Protein AF-A0A7X8HG80-F1 (afdb_monomer_lite)

pLDDT: mean 79.01, std 17.08, range [25.47, 98.44]

Secondary structure (DSSP, 8-state):
----S-----SHHHHHHHHHHHH-S-HHHHHHHHHHHHHHHHH--SHHHHHHHHHHTT---SSHHHHHHHHHHHHHHHHHS--TTTTT--HHHHHHHHHHHTTS-----------PPPTTSBPTTSSSSBGGGTTHHHHS-TTSB--HHHHHHHHHHHHHHHHHHHHHH--SSSPPPS-SS-SS-HHHHHHHHHHHHH-TTHHHHHHHHS---HHHHHHHHHHHHH-EEEEEEEEEE-SS-EEEEEE-TTS-EEEEEEPBSSS-HHHHH--PSSEEEEEEEEEETTEEEE-S--EE------HHHHHHHHHHHHHHHTT-EE----

Radius of gyration: 23.25 Å; chains: 1; bounding box: 62×54×50 Å

Sequence (326 aa):
MYVSEYYIDNGHLNNVGRFMLETFDDHRNIRKCYVEVKDYILYGDGISELASILDRYNLIFSNENQFQQFMDLIMFAKNNTRIWENNGYTPSELHEILAKEDKKIIEFPTIERRKKIGRNDPCPCGSGKKYKKCCAKLDDTKSAQLSSEERILFFETWFGLMGFVNERIKVIKVKIKPEFPNTVSDTMILKVREVLWEEPELIDEYINTAQLTQEKIDILKLWRTNYKKGMFLILEYQAEYAVAIAPNDQGEDRLYGIKGISDSVATTLRQNLPTQIETVLLPFKGKIIYDSFIGTFPLSFGEGAKAAFREMYANAAKHGIITSLE

Foldseek 3Di:
DFDDPDDDPPCLLVVLLVLLVVQDPPPPLSVVLSVQLVVCLAPNDACVSNVVSCVVSVNDGPDPVSVVVSVVSSVVSSQQAFYVVLSRHRVVRSVVVVVVVVVDDDPDPDPPPPPPQDQQPQQLQPPRHRCVVPCVVLQVLPQLADDPVLLFLLQLLLQLLLQQLCVVVVQDPDGRHSGPPTPDDPVSSVSSVVVCVVPVCSLVVSLVPDDDDPLSSVQSVQQSPQKDWDKWWFADDDSNFTWTWDADPVGAIAIAGEGHSPGRPCVVPSHYPGWMWTFMWGFGPQFTYTSPDIHTDPHDDDPVVVVVVVVSCVVNCVVPYRGGRD

Structure (mmCIF, N/CA/C/O backbone):
data_AF-A0A7X8HG80-F1
#
_entry.id   AF-A0A7X8HG80-F1
#
loop_
_atom_site.group_PDB
_atom_site.id
_atom_site.type_symbol
_atom_site.label_atom_id
_atom_site.label_alt_id
_atom_site.label_comp_id
_atom_site.label_asym_id
_atom_site.label_entity_id
_atom_site.label_seq_id
_atom_site.pdbx_PDB_ins_code
_atom_site.Cartn_x
_atom_site.Cartn_y
_atom_site.Cartn_z
_atom_site.occupancy
_atom_site.B_iso_or_equiv
_atom_site.auth_seq_id
_atom_site.auth_comp_id
_atom_site.auth_asym_id
_atom_site.auth_atom_id
_atom_site.pdbx_PDB_model_num
ATOM 1 N N . MET A 1 1 ? 30.677 -2.647 21.486 1.00 42.75 1 MET A N 1
ATOM 2 C CA . MET A 1 1 ? 31.572 -3.793 21.750 1.00 42.75 1 MET A CA 1
ATOM 3 C C . MET A 1 1 ? 31.512 -4.641 20.492 1.00 42.75 1 MET A C 1
ATOM 5 O O . MET A 1 1 ? 30.425 -5.105 20.180 1.00 42.75 1 MET A O 1
ATOM 9 N N . TYR A 1 2 ? 32.585 -4.688 19.699 1.00 42.69 2 TYR A N 1
ATOM 10 C CA . TYR A 1 2 ? 32.603 -5.452 18.444 1.00 42.69 2 TYR A CA 1
ATOM 11 C C . TYR A 1 2 ? 32.506 -6.948 18.752 1.00 42.69 2 TYR A C 1
ATOM 13 O O . TYR A 1 2 ? 33.150 -7.426 19.690 1.00 42.69 2 TYR A O 1
ATOM 21 N N . VAL A 1 3 ? 31.701 -7.681 17.985 1.00 45.91 3 VAL A N 1
ATOM 22 C CA . VAL A 1 3 ? 31.654 -9.141 18.087 1.00 45.91 3 VAL A CA 1
ATOM 23 C C . VAL A 1 3 ? 32.863 -9.697 17.337 1.00 45.91 3 VAL A C 1
ATOM 25 O O . VAL A 1 3 ? 32.880 -9.658 16.117 1.00 45.91 3 VAL A O 1
ATOM 28 N N . SER A 1 4 ? 33.863 -10.155 18.101 1.00 49.66 4 SER A N 1
ATOM 29 C CA . SER A 1 4 ? 34.969 -11.068 17.746 1.00 49.66 4 SER A CA 1
ATOM 30 C C . SER A 1 4 ? 35.571 -10.967 16.331 1.00 49.66 4 SER A C 1
ATOM 32 O O . SER A 1 4 ? 34.947 -11.336 15.342 1.00 49.66 4 SER A O 1
ATOM 34 N N . GLU A 1 5 ? 36.866 -10.648 16.255 1.00 42.91 5 GLU A N 1
ATOM 35 C CA . GLU A 1 5 ? 37.695 -10.636 15.030 1.00 42.91 5 GLU A CA 1
ATOM 36 C C . GLU A 1 5 ? 37.863 -12.015 14.342 1.00 42.91 5 GLU A C 1
ATOM 38 O O . GLU A 1 5 ? 38.539 -12.124 13.322 1.00 42.91 5 GLU A O 1
ATOM 43 N N . TYR A 1 6 ? 37.236 -13.074 14.864 1.00 49.97 6 TYR A N 1
ATOM 44 C CA . TYR A 1 6 ? 37.334 -14.447 14.358 1.00 49.97 6 TYR A CA 1
ATOM 45 C C . TYR A 1 6 ? 35.981 -14.976 13.871 1.00 49.97 6 TYR A C 1
ATOM 47 O O . TYR A 1 6 ? 35.474 -15.980 14.377 1.00 49.97 6 TYR A O 1
ATOM 55 N N . TYR A 1 7 ? 35.365 -14.298 12.901 1.00 56.44 7 TYR A N 1
ATOM 56 C CA . TYR A 1 7 ? 34.171 -14.831 12.248 1.00 56.44 7 TYR A CA 1
ATOM 57 C C . TYR A 1 7 ? 34.531 -15.940 11.254 1.00 56.44 7 TYR A C 1
ATOM 59 O O . TYR A 1 7 ? 35.357 -15.757 10.359 1.00 56.44 7 TYR A O 1
ATOM 67 N N . ILE A 1 8 ? 33.860 -17.080 11.401 1.00 55.25 8 ILE A N 1
ATOM 68 C CA . ILE A 1 8 ? 33.841 -18.173 10.433 1.00 55.25 8 ILE A CA 1
ATOM 69 C C . ILE A 1 8 ? 32.482 -18.092 9.737 1.00 55.25 8 ILE A C 1
ATOM 71 O O . ILE A 1 8 ? 31.453 -18.196 10.401 1.00 55.25 8 ILE A O 1
ATOM 75 N N . ASP A 1 9 ? 32.472 -17.876 8.420 1.00 60.53 9 ASP A N 1
ATOM 76 C CA . ASP A 1 9 ? 31.238 -17.890 7.631 1.00 60.53 9 ASP A CA 1
ATOM 77 C C . ASP A 1 9 ? 30.511 -19.233 7.796 1.00 60.53 9 ASP A C 1
ATOM 79 O O . ASP A 1 9 ? 31.093 -20.289 7.540 1.00 60.53 9 ASP A O 1
ATOM 83 N N . ASN A 1 10 ? 29.230 -19.198 8.182 1.00 65.25 10 ASN A N 1
ATOM 84 C CA . ASN A 1 10 ? 28.372 -20.375 8.399 1.00 65.25 10 ASN A CA 1
ATOM 85 C C . ASN A 1 10 ? 27.985 -21.101 7.088 1.00 65.25 10 ASN A C 1
ATOM 87 O O . ASN A 1 10 ? 26.985 -21.814 7.016 1.00 65.25 10 ASN A O 1
ATOM 91 N N . GLY A 1 11 ? 28.776 -20.927 6.028 1.00 76.56 11 GLY A N 1
ATOM 92 C CA . GLY A 1 11 ? 28.623 -21.606 4.747 1.00 76.56 11 GLY A CA 1
ATOM 93 C C . GLY A 1 11 ? 27.530 -21.039 3.842 1.00 76.56 11 GLY A C 1
ATOM 94 O O . GLY A 1 11 ? 27.250 -21.647 2.812 1.00 76.56 11 GLY A O 1
ATOM 95 N N . HIS A 1 12 ? 26.929 -19.892 4.168 1.00 86.19 12 HIS A N 1
ATOM 96 C CA . HIS A 1 12 ? 25.867 -19.292 3.350 1.00 86.19 12 HIS A CA 1
ATOM 97 C C . HIS A 1 12 ? 26.392 -18.821 1.994 1.00 86.19 12 HIS A C 1
ATOM 99 O O . HIS A 1 12 ? 25.796 -19.137 0.964 1.00 86.19 12 HIS A O 1
ATOM 105 N N . LEU A 1 13 ? 27.562 -18.176 1.975 1.00 85.50 13 LEU A N 1
ATOM 106 C CA . LEU A 1 13 ? 28.230 -17.812 0.726 1.00 85.50 13 LEU A CA 1
ATOM 107 C C . LEU A 1 13 ? 28.614 -19.079 -0.055 1.00 85.50 13 LEU A C 1
ATOM 109 O O . LEU A 1 13 ? 28.366 -19.181 -1.256 1.00 85.50 13 LEU A O 1
ATOM 113 N N . ASN A 1 14 ? 29.110 -20.108 0.641 1.00 87.19 14 ASN A N 1
ATOM 114 C CA . ASN A 1 14 ? 29.455 -21.389 0.018 1.00 87.19 14 ASN A CA 1
ATOM 115 C C . ASN A 1 14 ? 28.252 -22.088 -0.635 1.00 87.19 14 ASN A C 1
ATOM 117 O O . ASN A 1 14 ? 28.434 -22.765 -1.644 1.00 87.19 14 ASN A O 1
ATOM 121 N N . ASN A 1 15 ? 27.038 -21.930 -0.099 1.00 92.12 15 ASN A N 1
ATOM 122 C CA . ASN A 1 15 ? 25.829 -22.486 -0.709 1.00 92.12 15 ASN A CA 1
ATOM 123 C C . ASN A 1 15 ? 25.495 -21.796 -2.036 1.00 92.12 15 ASN A C 1
ATOM 125 O O . ASN A 1 15 ? 25.178 -22.488 -3.001 1.00 92.12 15 ASN A O 1
ATOM 129 N N . VAL A 1 16 ? 25.653 -20.469 -2.116 1.00 92.44 16 VAL A N 1
ATOM 130 C CA . VAL A 1 16 ? 25.531 -19.720 -3.379 1.00 92.44 16 VAL A CA 1
ATOM 131 C C . VAL A 1 16 ? 26.568 -20.224 -4.385 1.00 92.44 16 VAL A C 1
ATOM 133 O O . VAL A 1 16 ? 26.226 -20.568 -5.514 1.00 92.44 16 VAL A O 1
ATOM 136 N N . GLY A 1 17 ? 27.830 -20.344 -3.964 1.00 91.50 17 GLY A N 1
ATOM 137 C CA . GLY A 1 17 ? 28.905 -20.840 -4.826 1.00 91.50 17 GLY A CA 1
ATOM 138 C C . GLY A 1 17 ? 28.674 -22.272 -5.317 1.00 91.50 17 GLY A C 1
ATOM 139 O O . GLY A 1 17 ? 28.906 -22.561 -6.490 1.00 91.50 17 GLY A O 1
ATOM 140 N N . ARG A 1 18 ? 28.174 -23.164 -4.450 1.00 92.88 18 ARG A N 1
ATOM 141 C CA . ARG A 1 18 ? 27.817 -24.543 -4.814 1.00 92.88 18 ARG A CA 1
ATOM 142 C C . ARG A 1 18 ? 26.688 -24.565 -5.840 1.00 92.88 18 ARG A C 1
ATOM 144 O O . ARG A 1 18 ? 26.840 -25.212 -6.868 1.00 92.88 18 ARG A O 1
ATOM 151 N N . PHE A 1 19 ? 25.619 -23.808 -5.600 1.00 93.69 19 PHE A N 1
ATOM 152 C CA . PHE A 1 19 ? 24.506 -23.706 -6.539 1.00 93.69 19 PHE A CA 1
ATOM 153 C C . PHE A 1 19 ? 24.972 -23.210 -7.913 1.00 93.69 19 PHE A C 1
ATOM 155 O O . PHE A 1 19 ? 24.610 -23.791 -8.932 1.00 93.69 19 PHE A O 1
ATOM 162 N N . MET A 1 20 ? 25.830 -22.184 -7.959 1.00 92.38 20 MET A N 1
ATOM 163 C CA . MET A 1 20 ? 26.391 -21.692 -9.221 1.00 92.38 20 MET A CA 1
ATOM 164 C C . MET A 1 20 ? 27.224 -22.761 -9.945 1.00 92.38 20 MET A C 1
ATOM 166 O O . MET A 1 20 ? 27.132 -22.870 -11.162 1.00 92.38 20 MET A O 1
ATOM 170 N N . LEU A 1 21 ? 28.014 -23.561 -9.221 1.00 91.38 21 LEU A N 1
ATOM 171 C CA . LEU A 1 21 ? 28.804 -24.656 -9.803 1.00 91.38 21 LEU A CA 1
ATOM 172 C C . LEU A 1 21 ? 27.949 -25.819 -10.321 1.00 91.38 21 LEU A C 1
ATOM 174 O O . LEU A 1 21 ? 28.356 -26.474 -11.273 1.00 91.38 21 LEU A O 1
ATOM 178 N N . GLU A 1 22 ? 26.811 -26.090 -9.683 1.00 91.06 22 GLU A N 1
ATOM 179 C CA . GLU A 1 22 ? 25.864 -27.138 -10.090 1.00 91.06 22 GLU A CA 1
ATOM 180 C C . GLU A 1 22 ? 24.953 -26.686 -11.240 1.00 91.06 22 GLU A C 1
ATOM 182 O O . GLU A 1 22 ? 24.481 -27.513 -12.016 1.00 91.06 22 GLU A O 1
ATOM 187 N N . THR A 1 23 ? 24.701 -25.379 -11.350 1.00 87.94 23 THR A N 1
ATOM 188 C CA . THR A 1 23 ? 23.766 -24.803 -12.328 1.00 87.94 23 THR A CA 1
ATOM 189 C C . THR A 1 23 ? 24.432 -24.457 -13.656 1.00 87.94 23 THR A C 1
ATOM 191 O O . THR A 1 23 ? 23.782 -24.530 -14.697 1.00 87.94 23 THR A O 1
ATOM 194 N N . PHE A 1 24 ? 25.705 -24.056 -13.637 1.00 86.06 24 PHE A N 1
ATOM 195 C CA . PHE A 1 24 ? 26.412 -23.573 -14.820 1.00 86.06 24 PHE A CA 1
ATOM 196 C C . PHE A 1 24 ? 27.613 -24.468 -15.160 1.00 86.06 24 PHE A C 1
ATOM 198 O O . PHE A 1 24 ? 28.402 -24.824 -14.288 1.00 86.06 24 PHE A O 1
ATOM 205 N N . ASP A 1 25 ? 27.805 -24.757 -16.448 1.00 81.38 25 ASP A N 1
ATOM 206 C CA . ASP A 1 25 ? 28.892 -25.630 -16.922 1.00 81.38 25 ASP A CA 1
ATOM 207 C C . ASP A 1 25 ? 30.251 -24.902 -17.064 1.00 81.38 25 ASP A C 1
ATOM 209 O O . ASP A 1 25 ? 31.313 -25.527 -17.154 1.00 81.38 25 ASP A O 1
ATOM 213 N N . ASP A 1 26 ? 30.265 -23.562 -17.080 1.00 76.88 26 ASP A N 1
ATOM 214 C CA . ASP A 1 26 ? 31.486 -22.766 -17.277 1.00 76.88 26 ASP A CA 1
ATOM 215 C C . ASP A 1 26 ? 32.263 -22.524 -15.971 1.00 76.88 26 ASP A C 1
ATOM 217 O O . ASP A 1 26 ? 32.320 -21.423 -15.414 1.00 76.88 26 ASP A O 1
ATOM 221 N N . HIS A 1 27 ? 32.939 -23.569 -15.495 1.00 73.06 27 HIS A N 1
ATOM 222 C CA . HIS A 1 27 ? 33.715 -23.537 -14.251 1.00 73.06 27 HIS A CA 1
ATOM 223 C C . HIS A 1 27 ? 34.795 -22.440 -14.177 1.00 73.06 27 HIS A C 1
ATOM 225 O O . HIS A 1 27 ? 35.177 -22.032 -13.075 1.00 73.06 27 HIS A O 1
ATOM 231 N N . ARG A 1 28 ? 35.298 -21.928 -15.314 1.00 74.00 28 ARG A N 1
ATOM 232 C CA . ARG A 1 28 ? 36.310 -20.854 -15.319 1.00 74.00 28 ARG A CA 1
ATOM 233 C C . ARG A 1 28 ? 35.692 -19.488 -15.039 1.00 74.00 28 ARG A C 1
ATOM 235 O O . ARG A 1 28 ? 36.293 -18.706 -14.296 1.00 74.00 28 ARG A O 1
ATOM 242 N N . ASN A 1 29 ? 34.519 -19.212 -15.598 1.00 80.62 29 ASN A N 1
ATOM 243 C CA . ASN A 1 29 ? 33.819 -17.948 -15.383 1.00 80.62 29 ASN A CA 1
ATOM 244 C C . ASN A 1 29 ? 33.028 -17.935 -14.070 1.00 80.62 29 ASN A C 1
ATOM 246 O O . ASN A 1 29 ? 33.008 -16.903 -13.401 1.00 80.62 29 ASN A O 1
ATOM 250 N N . ILE A 1 30 ? 32.514 -19.083 -13.613 1.00 87.44 30 ILE A N 1
ATOM 251 C CA . ILE A 1 30 ? 31.782 -19.196 -12.339 1.00 87.44 30 ILE A CA 1
ATOM 252 C C . ILE A 1 30 ? 32.616 -18.714 -11.157 1.00 87.44 30 ILE A C 1
ATOM 254 O O . ILE A 1 30 ? 32.123 -17.950 -10.336 1.00 87.44 30 ILE A O 1
ATOM 258 N N . ARG A 1 31 ? 33.895 -19.104 -11.065 1.00 86.00 31 ARG A N 1
ATOM 259 C CA . ARG A 1 31 ? 34.731 -18.706 -9.921 1.00 86.00 31 ARG A CA 1
ATOM 260 C C . ARG A 1 31 ? 34.946 -17.193 -9.856 1.00 86.00 31 ARG A C 1
ATOM 262 O O . ARG A 1 31 ? 34.996 -16.646 -8.761 1.00 86.00 31 ARG A O 1
ATOM 269 N N . LYS A 1 32 ? 35.085 -16.527 -11.006 1.00 88.94 32 LYS A N 1
ATOM 270 C CA . LYS A 1 32 ? 35.246 -15.066 -11.082 1.00 88.94 32 LYS A CA 1
ATOM 271 C C . LYS A 1 32 ? 33.927 -14.356 -10.798 1.00 88.94 32 LYS A C 1
ATOM 273 O O . LYS A 1 32 ? 33.896 -13.458 -9.965 1.00 88.94 32 LYS A O 1
ATOM 278 N N . CYS A 1 33 ? 32.844 -14.837 -11.405 1.00 91.00 33 CYS A N 1
ATOM 279 C CA . CYS A 1 33 ? 31.499 -14.343 -11.148 1.00 91.00 33 CYS A CA 1
ATOM 280 C C . CYS A 1 33 ? 31.131 -14.458 -9.669 1.00 91.00 33 CYS A C 1
ATOM 282 O O . CYS A 1 33 ? 30.619 -13.511 -9.091 1.00 91.00 33 CYS A O 1
ATOM 284 N N . TYR A 1 34 ? 31.436 -15.588 -9.034 1.00 93.50 34 TYR A N 1
ATOM 285 C CA . TYR A 1 34 ? 31.137 -15.817 -7.626 1.00 93.50 34 TYR A CA 1
ATOM 286 C C . TYR A 1 34 ? 31.864 -14.834 -6.698 1.00 93.50 34 TYR A C 1
ATOM 288 O O . TYR A 1 34 ? 31.301 -14.441 -5.683 1.00 93.50 34 TYR A O 1
ATOM 296 N N . VAL A 1 35 ? 33.084 -14.396 -7.036 1.00 90.75 35 VAL A N 1
ATOM 297 C CA . VAL A 1 35 ? 33.777 -13.354 -6.254 1.00 90.75 35 VAL A CA 1
ATOM 298 C C . VAL A 1 35 ? 32.983 -12.050 -6.283 1.00 90.75 35 VAL A C 1
ATOM 300 O O . VAL A 1 35 ? 32.741 -11.479 -5.226 1.00 90.75 35 VAL A O 1
ATOM 303 N N . GLU A 1 36 ? 32.510 -11.631 -7.455 1.00 93.06 36 GLU A N 1
ATOM 304 C CA . GLU A 1 36 ? 31.697 -10.416 -7.579 1.00 93.06 36 GLU A CA 1
ATOM 305 C C . GLU A 1 36 ? 30.309 -10.569 -6.950 1.00 93.06 36 GLU A C 1
ATOM 307 O O . GLU A 1 36 ? 29.827 -9.656 -6.292 1.00 93.06 36 GLU A O 1
ATOM 312 N N . VAL A 1 37 ? 29.680 -11.739 -7.083 1.00 91.62 37 VAL A N 1
ATOM 313 C CA . VAL A 1 37 ? 28.412 -12.053 -6.407 1.00 91.62 37 VAL A CA 1
ATOM 314 C C . VAL A 1 37 ? 28.583 -12.004 -4.889 1.00 91.62 37 VAL A C 1
ATOM 316 O O . VAL A 1 37 ? 27.713 -11.500 -4.189 1.00 91.62 37 VAL A O 1
ATOM 319 N N . LYS A 1 38 ? 29.708 -12.490 -4.360 1.00 90.88 38 LYS A N 1
ATOM 320 C CA . LYS A 1 38 ? 30.023 -12.411 -2.932 1.00 90.88 38 LYS A CA 1
ATOM 321 C C . LYS A 1 38 ? 30.175 -10.960 -2.478 1.00 90.88 38 LYS A C 1
ATOM 323 O O . LYS A 1 38 ? 29.638 -10.603 -1.435 1.00 90.88 38 LYS A O 1
ATOM 328 N N . ASP A 1 39 ? 30.866 -10.132 -3.254 1.00 85.50 39 ASP A N 1
ATOM 329 C CA . ASP A 1 39 ? 31.005 -8.708 -2.945 1.00 85.50 39 ASP A CA 1
ATOM 330 C C . ASP A 1 39 ? 29.641 -7.998 -3.008 1.00 85.50 39 ASP A C 1
ATOM 332 O O . ASP A 1 39 ? 29.314 -7.219 -2.114 1.00 85.50 39 ASP A O 1
ATOM 336 N N . TYR A 1 40 ? 28.790 -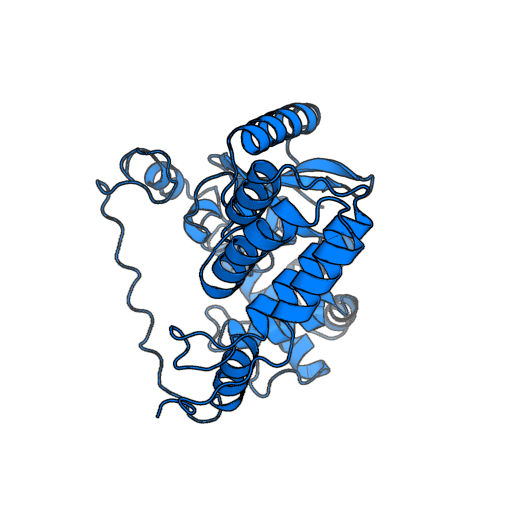8.359 -3.974 1.00 88.00 40 TYR A N 1
ATOM 337 C CA . TYR A 1 40 ? 27.399 -7.907 -4.045 1.00 88.00 40 TYR A CA 1
ATOM 338 C C . TYR A 1 40 ? 26.574 -8.331 -2.816 1.00 88.00 40 TYR A C 1
ATOM 340 O O . TYR A 1 40 ? 25.818 -7.532 -2.275 1.00 88.00 40 TYR A O 1
ATOM 348 N N . ILE A 1 41 ? 26.724 -9.564 -2.325 1.00 84.31 41 ILE A N 1
ATOM 349 C CA . ILE A 1 41 ? 26.017 -10.023 -1.117 1.00 84.31 41 ILE A CA 1
ATOM 350 C C . ILE A 1 41 ? 26.422 -9.189 0.105 1.00 84.31 41 ILE A C 1
ATOM 352 O O . ILE A 1 41 ? 25.575 -8.876 0.940 1.00 84.31 41 ILE A O 1
ATOM 356 N N . LEU A 1 42 ? 27.705 -8.840 0.216 1.00 79.44 42 LEU A N 1
ATOM 357 C CA . LEU A 1 42 ? 28.238 -8.111 1.365 1.00 79.44 42 LEU A CA 1
ATOM 358 C C . LEU A 1 42 ? 27.926 -6.611 1.314 1.00 79.44 42 LEU A C 1
ATOM 360 O O . LEU A 1 42 ? 27.616 -6.025 2.348 1.00 79.44 42 LEU A O 1
ATOM 364 N N . TYR A 1 43 ? 28.007 -6.003 0.130 1.00 75.88 43 TYR A N 1
ATOM 365 C CA . TYR A 1 43 ? 28.042 -4.543 -0.020 1.00 75.88 43 TYR A CA 1
ATOM 366 C C . TYR A 1 43 ? 27.145 -4.001 -1.134 1.00 75.88 43 TYR A C 1
ATOM 368 O O . TYR A 1 43 ? 26.920 -2.795 -1.195 1.00 75.88 43 TYR A O 1
ATOM 376 N N . GLY A 1 44 ? 26.674 -4.863 -2.032 1.00 67.81 44 GLY A N 1
ATOM 377 C CA . GLY A 1 44 ? 25.890 -4.471 -3.195 1.00 67.81 44 GLY A CA 1
ATOM 378 C C . GLY A 1 44 ? 24.420 -4.259 -2.864 1.00 67.81 44 GLY A C 1
ATOM 379 O O . GLY A 1 44 ? 23.840 -4.939 -2.010 1.00 67.81 44 GLY A O 1
ATOM 380 N N . ASP A 1 45 ? 23.799 -3.334 -3.587 1.00 56.81 45 ASP A N 1
ATOM 381 C CA . ASP A 1 45 ? 22.405 -2.957 -3.393 1.00 56.81 45 ASP A CA 1
ATOM 382 C C . ASP A 1 45 ? 21.658 -2.936 -4.728 1.00 56.81 45 ASP A C 1
ATOM 384 O O . ASP A 1 45 ? 22.009 -2.230 -5.672 1.00 56.81 45 ASP A O 1
ATOM 388 N N . GLY A 1 46 ? 20.555 -3.684 -4.780 1.00 55.56 46 GLY A N 1
ATOM 389 C CA . GLY A 1 46 ? 19.658 -3.719 -5.929 1.00 55.56 46 GLY A CA 1
ATOM 390 C C . GLY A 1 46 ? 20.002 -4.792 -6.965 1.00 55.56 46 GLY A C 1
ATOM 391 O O . GLY A 1 46 ? 21.146 -5.029 -7.339 1.00 55.56 46 GLY A O 1
ATOM 392 N N . ILE A 1 47 ? 18.956 -5.424 -7.494 1.00 61.09 47 ILE A N 1
ATOM 393 C CA . ILE A 1 47 ? 19.064 -6.582 -8.392 1.00 61.09 47 ILE A CA 1
ATOM 394 C C . ILE A 1 47 ? 19.754 -6.278 -9.737 1.00 61.09 47 ILE A C 1
ATOM 396 O O . ILE A 1 47 ? 20.221 -7.191 -10.411 1.00 61.09 47 ILE A O 1
ATOM 400 N N . SER A 1 48 ? 19.841 -5.006 -10.136 1.00 60.06 48 SER A N 1
ATOM 401 C CA . SER A 1 48 ? 20.497 -4.571 -11.376 1.00 60.06 48 SER A CA 1
ATOM 402 C C . SER A 1 48 ? 22.016 -4.750 -11.342 1.00 60.06 48 SER A C 1
ATOM 404 O O . SER A 1 48 ? 22.613 -5.050 -12.378 1.00 60.06 48 SER A O 1
ATOM 406 N N . GLU A 1 49 ? 22.638 -4.614 -10.170 1.00 78.62 49 GLU A N 1
ATOM 407 C CA . GLU A 1 49 ? 24.059 -4.901 -9.978 1.00 78.62 49 GLU A CA 1
ATOM 408 C C . GLU A 1 49 ? 24.320 -6.401 -10.146 1.00 78.62 49 GLU A C 1
ATOM 410 O O . GLU A 1 49 ? 25.155 -6.791 -10.963 1.00 78.62 49 GLU A O 1
ATOM 415 N N . LEU A 1 50 ? 23.516 -7.243 -9.486 1.00 82.88 50 LEU A N 1
ATOM 416 C CA . LEU A 1 50 ? 23.581 -8.698 -9.631 1.00 82.88 50 LEU A CA 1
ATOM 417 C C . LEU A 1 50 ? 23.357 -9.145 -11.082 1.00 82.88 50 LEU A C 1
ATOM 419 O O . LEU A 1 50 ? 24.116 -9.962 -11.597 1.00 82.88 50 LEU A O 1
ATOM 423 N N . ALA A 1 51 ? 22.362 -8.576 -11.766 1.00 71.69 51 ALA A N 1
ATOM 424 C CA . ALA A 1 51 ? 22.105 -8.863 -13.174 1.00 71.69 51 ALA A CA 1
ATOM 425 C C . ALA A 1 51 ? 23.303 -8.484 -14.061 1.00 71.69 51 ALA A C 1
ATOM 427 O O . ALA A 1 51 ? 23.696 -9.262 -14.926 1.00 71.69 51 ALA A O 1
ATOM 428 N N . SER A 1 52 ? 23.929 -7.330 -13.806 1.00 81.31 52 SER A N 1
ATOM 429 C CA . SER A 1 52 ? 25.118 -6.880 -14.543 1.00 81.31 52 SER A CA 1
ATOM 430 C C . SER A 1 52 ? 26.332 -7.780 -14.302 1.00 81.31 52 SER A C 1
ATOM 432 O O . SER A 1 52 ? 27.157 -7.956 -15.199 1.00 81.31 52 SER A O 1
ATOM 434 N N . ILE A 1 53 ? 26.460 -8.343 -13.097 1.00 87.44 53 ILE A N 1
ATOM 435 C CA . ILE A 1 53 ? 27.498 -9.325 -12.768 1.00 87.44 53 ILE A CA 1
ATOM 436 C C . ILE A 1 53 ? 27.263 -10.602 -13.579 1.00 87.44 53 ILE A C 1
ATOM 438 O O . ILE A 1 53 ? 28.160 -11.037 -14.294 1.00 87.44 53 ILE A O 1
ATOM 442 N N . LEU A 1 54 ? 26.057 -11.172 -13.531 1.00 85.62 54 LEU A N 1
ATOM 443 C CA . LEU A 1 54 ? 25.732 -12.409 -14.248 1.00 85.62 54 LEU A CA 1
ATOM 444 C C . LEU A 1 54 ? 25.897 -12.267 -15.771 1.00 85.62 54 LEU A C 1
ATOM 446 O O . LEU A 1 54 ? 26.489 -13.142 -16.404 1.00 85.62 54 LEU A O 1
ATOM 450 N N . ASP A 1 55 ? 25.447 -11.143 -16.337 1.00 82.94 55 ASP A N 1
ATOM 451 C CA . ASP A 1 55 ? 25.555 -10.830 -17.768 1.00 82.94 55 ASP A CA 1
ATOM 452 C C . ASP A 1 55 ? 27.016 -10.720 -18.227 1.00 82.94 55 ASP A C 1
ATOM 454 O O . ASP A 1 55 ? 27.410 -11.310 -19.233 1.00 82.94 55 ASP A O 1
ATOM 458 N N . ARG A 1 56 ? 27.876 -10.067 -17.433 1.00 87.44 56 ARG A N 1
ATOM 459 C CA . ARG A 1 56 ? 29.315 -9.936 -17.731 1.00 87.44 56 ARG A CA 1
ATOM 460 C C . ARG A 1 56 ? 30.019 -11.284 -17.882 1.00 87.44 56 ARG A C 1
ATOM 462 O O . ARG A 1 56 ? 30.978 -11.393 -18.646 1.00 87.44 56 ARG A O 1
ATOM 469 N N . TYR A 1 57 ? 29.564 -12.291 -17.144 1.00 87.38 57 TYR A N 1
ATOM 470 C CA . TYR A 1 57 ? 30.092 -13.654 -17.201 1.00 87.38 57 TYR A CA 1
ATOM 471 C C . TYR A 1 57 ? 29.248 -14.590 -18.073 1.00 87.38 57 TYR A C 1
ATOM 473 O O . TYR A 1 57 ? 29.551 -15.781 -18.134 1.00 87.38 57 TYR A O 1
ATOM 481 N N . ASN A 1 58 ? 28.235 -14.057 -18.766 1.00 82.38 58 ASN A N 1
ATOM 482 C CA . ASN A 1 58 ? 27.317 -14.791 -19.630 1.00 82.38 58 ASN A CA 1
ATOM 483 C C . ASN A 1 58 ? 26.678 -16.008 -18.928 1.00 82.38 58 ASN A C 1
ATOM 485 O O . ASN A 1 58 ? 26.557 -17.088 -19.509 1.00 82.38 58 ASN A O 1
ATOM 489 N N . LEU A 1 59 ? 26.306 -15.846 -17.654 1.00 81.44 59 LEU A N 1
ATOM 490 C CA . LEU A 1 59 ? 25.634 -16.881 -16.871 1.00 81.44 59 LEU A CA 1
ATOM 491 C C . LEU A 1 59 ? 24.120 -16.743 -17.035 1.00 81.44 59 LEU A C 1
ATOM 493 O O . LEU A 1 59 ? 23.507 -15.812 -16.514 1.00 81.44 59 LEU A O 1
ATOM 497 N N . ILE A 1 60 ? 23.521 -17.678 -17.771 1.00 77.75 60 ILE A N 1
ATOM 498 C CA . ILE A 1 60 ? 22.102 -17.652 -18.136 1.00 77.75 60 ILE A CA 1
ATOM 499 C C . ILE A 1 60 ? 21.397 -18.831 -17.470 1.00 77.75 60 ILE A C 1
ATOM 501 O O . ILE A 1 60 ? 21.766 -19.984 -17.689 1.00 77.75 60 ILE A O 1
ATOM 505 N N . PHE A 1 61 ? 20.378 -18.551 -16.657 1.00 83.12 61 PHE A N 1
ATOM 506 C CA . PHE A 1 61 ? 19.550 -19.593 -16.049 1.00 83.12 61 PHE A CA 1
ATOM 507 C C . PHE A 1 61 ? 18.683 -20.274 -17.106 1.00 83.12 61 PHE A C 1
ATOM 509 O O . PHE A 1 61 ? 18.125 -19.622 -17.986 1.00 83.12 61 PHE A O 1
ATOM 516 N N . SER A 1 62 ? 18.529 -21.592 -16.995 1.00 78.31 62 SER A N 1
ATOM 517 C CA . SER A 1 62 ? 17.753 -22.371 -17.967 1.00 78.31 62 SER A CA 1
ATOM 518 C C . SER A 1 62 ? 16.244 -22.194 -17.792 1.00 78.31 62 SER A C 1
ATOM 520 O O . SER A 1 62 ? 15.478 -22.466 -18.713 1.00 78.31 62 SER A O 1
ATOM 522 N N . ASN A 1 63 ? 15.799 -21.787 -16.600 1.00 76.00 63 ASN A N 1
ATOM 523 C CA . ASN A 1 63 ? 14.394 -21.567 -16.281 1.00 76.00 63 ASN A CA 1
ATOM 524 C C . ASN A 1 63 ? 14.221 -20.626 -15.079 1.00 76.00 63 ASN A C 1
ATOM 526 O O . ASN A 1 63 ? 15.154 -20.372 -14.316 1.00 76.00 63 ASN A O 1
ATOM 530 N N . GLU A 1 64 ? 12.990 -20.147 -14.903 1.00 64.19 64 GLU A N 1
ATOM 531 C CA . GLU A 1 64 ? 12.598 -19.257 -13.808 1.00 64.19 64 GLU A CA 1
ATOM 532 C C . GLU A 1 64 ? 12.812 -19.887 -12.424 1.00 64.19 64 GLU A C 1
ATOM 534 O O . GLU A 1 64 ? 13.240 -19.202 -11.503 1.00 64.19 64 GLU A O 1
ATOM 539 N N . ASN A 1 65 ? 12.602 -21.198 -12.273 1.00 78.19 65 ASN A N 1
ATOM 540 C CA . ASN A 1 65 ? 12.792 -21.874 -10.989 1.00 78.19 65 ASN A CA 1
ATOM 541 C C . ASN A 1 65 ? 14.262 -21.856 -10.527 1.00 78.19 65 ASN A C 1
ATOM 543 O O . ASN A 1 65 ? 14.528 -21.594 -9.358 1.00 78.19 65 ASN A O 1
ATOM 547 N N . GLN A 1 66 ? 15.228 -22.064 -11.429 1.00 82.44 66 GLN A N 1
ATOM 548 C CA . GLN A 1 66 ? 16.656 -21.921 -11.112 1.00 82.44 66 GLN A CA 1
ATOM 549 C C . GLN A 1 66 ? 16.999 -20.489 -10.694 1.00 82.44 66 GLN A C 1
ATOM 551 O O . GLN A 1 66 ? 17.768 -20.284 -9.757 1.00 82.44 66 GLN A O 1
ATOM 556 N N . PHE A 1 67 ? 16.412 -19.499 -11.370 1.00 78.06 67 PHE A N 1
ATOM 557 C CA . PHE A 1 67 ? 16.597 -18.100 -11.006 1.00 78.06 67 PHE A CA 1
ATOM 558 C C . PHE A 1 67 ? 16.031 -17.800 -9.611 1.00 78.06 67 PHE A C 1
ATOM 560 O O . PHE A 1 67 ? 16.723 -17.193 -8.800 1.00 78.06 67 PHE A O 1
ATOM 567 N N . GLN A 1 68 ? 14.823 -18.275 -9.294 1.00 67.69 68 GLN A N 1
ATOM 568 C CA . GLN A 1 68 ? 14.225 -18.095 -7.966 1.00 67.69 68 GLN A CA 1
ATOM 569 C C . GLN A 1 68 ? 15.059 -18.768 -6.867 1.00 67.69 68 GLN A C 1
ATOM 571 O O . GLN A 1 68 ? 15.400 -18.122 -5.883 1.00 67.69 68 GLN A O 1
ATOM 576 N N . GLN A 1 69 ? 15.500 -20.014 -7.074 1.00 82.06 69 GLN A N 1
ATOM 577 C CA . GLN A 1 69 ? 16.381 -20.715 -6.129 1.00 82.06 69 GLN A CA 1
ATOM 578 C C . GLN A 1 69 ? 17.698 -19.966 -5.889 1.00 82.06 69 GLN A C 1
ATOM 580 O O . GLN A 1 69 ? 18.178 -19.883 -4.757 1.00 82.06 69 GLN A O 1
ATOM 585 N N . PHE A 1 70 ? 18.278 -19.395 -6.946 1.00 87.44 70 PHE A N 1
ATOM 586 C CA . PHE A 1 70 ? 19.457 -18.548 -6.821 1.00 87.44 70 PHE A CA 1
ATOM 587 C C . PHE A 1 70 ? 19.161 -17.296 -5.991 1.00 87.44 70 PHE A C 1
ATOM 589 O O . PHE A 1 70 ? 19.910 -16.984 -5.067 1.00 87.44 70 PHE A O 1
ATOM 596 N N . MET A 1 71 ? 18.059 -16.601 -6.281 1.00 82.25 71 MET A N 1
ATOM 597 C CA . MET A 1 71 ? 17.657 -15.391 -5.564 1.00 82.25 71 MET A CA 1
ATOM 598 C C . MET A 1 71 ? 17.374 -15.654 -4.082 1.00 82.25 71 MET A C 1
ATOM 600 O O . MET A 1 71 ? 17.812 -14.868 -3.241 1.00 82.25 71 MET A O 1
ATOM 604 N N . ASP A 1 72 ? 16.741 -16.776 -3.745 1.00 80.25 72 ASP A N 1
ATOM 605 C CA . ASP A 1 72 ? 16.513 -17.195 -2.361 1.00 80.25 72 ASP A CA 1
ATOM 606 C C . ASP A 1 72 ? 17.836 -17.395 -1.615 1.00 80.25 72 ASP A C 1
ATOM 608 O O . ASP A 1 72 ? 18.005 -16.905 -0.497 1.00 80.25 72 ASP A O 1
ATOM 612 N N . LEU A 1 73 ? 18.815 -18.053 -2.247 1.00 90.50 73 LEU A N 1
ATOM 613 C CA . LEU A 1 73 ? 20.149 -18.245 -1.672 1.00 90.50 73 LEU A CA 1
ATOM 614 C C . LEU A 1 73 ? 20.893 -16.918 -1.483 1.00 90.50 73 LEU A C 1
ATOM 616 O O . LEU A 1 73 ? 21.534 -16.723 -0.449 1.00 90.50 73 LEU A O 1
ATOM 620 N N . ILE A 1 74 ? 20.792 -16.000 -2.448 1.00 88.38 74 ILE A N 1
ATOM 621 C CA . ILE A 1 74 ? 21.372 -14.653 -2.362 1.00 88.38 74 ILE A CA 1
ATOM 622 C C . ILE A 1 74 ? 20.762 -13.875 -1.195 1.00 88.38 74 ILE A C 1
ATOM 624 O O . ILE A 1 74 ? 21.497 -13.326 -0.374 1.00 88.38 74 ILE A O 1
ATOM 628 N N . MET A 1 75 ? 19.433 -13.842 -1.096 1.00 77.31 75 MET A N 1
ATOM 629 C CA . MET A 1 75 ? 18.726 -13.130 -0.031 1.00 77.31 75 MET A CA 1
ATOM 630 C C . MET A 1 75 ? 19.015 -13.738 1.337 1.00 77.31 75 MET A C 1
ATOM 632 O O . MET A 1 75 ? 19.266 -13.015 2.304 1.00 77.31 75 MET A O 1
ATOM 636 N N . PHE A 1 76 ? 19.042 -15.067 1.417 1.00 84.62 76 PHE A N 1
ATOM 637 C CA . PHE A 1 76 ? 19.394 -15.772 2.636 1.00 84.62 76 PHE A CA 1
ATOM 638 C C . PHE A 1 76 ? 20.827 -15.455 3.073 1.00 84.62 76 PHE A C 1
ATOM 640 O O . PHE A 1 76 ? 21.046 -15.146 4.243 1.00 84.62 76 PHE A O 1
ATOM 647 N N . ALA A 1 77 ? 21.791 -15.460 2.148 1.00 86.69 77 ALA A N 1
ATOM 648 C CA . ALA A 1 77 ? 23.170 -15.086 2.441 1.00 86.69 77 ALA A CA 1
ATOM 649 C C . ALA A 1 77 ? 23.280 -13.616 2.880 1.00 86.69 77 ALA A C 1
ATOM 651 O O . ALA A 1 77 ? 23.833 -13.347 3.941 1.00 86.69 77 ALA A O 1
ATOM 652 N N . LYS A 1 78 ? 22.671 -12.671 2.152 1.00 84.38 78 LYS A N 1
ATOM 653 C CA . LYS A 1 78 ? 22.710 -11.234 2.489 1.00 84.38 78 LYS A CA 1
ATOM 654 C C . LYS A 1 78 ? 22.151 -10.957 3.889 1.00 84.38 78 LYS A C 1
ATOM 656 O O . LYS A 1 78 ? 22.723 -10.167 4.629 1.00 84.38 78 LYS A O 1
ATOM 661 N N . ASN A 1 79 ? 21.094 -11.660 4.297 1.00 79.12 79 ASN A N 1
ATOM 662 C CA . ASN A 1 79 ? 20.489 -11.490 5.622 1.00 79.12 79 ASN A CA 1
ATOM 663 C C . ASN A 1 79 ? 21.257 -12.185 6.762 1.00 79.12 79 ASN A C 1
ATOM 665 O O . ASN A 1 79 ? 21.184 -11.742 7.910 1.00 79.12 79 ASN A O 1
ATOM 669 N N . ASN A 1 80 ? 22.002 -13.254 6.460 1.00 83.19 80 ASN A N 1
ATOM 670 C CA . ASN A 1 80 ? 22.657 -14.107 7.459 1.00 83.19 80 ASN A CA 1
ATOM 671 C C . ASN A 1 80 ? 24.193 -14.048 7.427 1.00 83.19 80 ASN A C 1
ATOM 673 O O . ASN A 1 80 ? 24.852 -14.795 8.148 1.00 83.19 80 ASN A O 1
ATOM 677 N N . THR A 1 81 ? 24.786 -13.150 6.643 1.00 81.88 81 THR A N 1
ATOM 678 C CA . THR A 1 81 ? 26.230 -12.896 6.648 1.00 81.88 81 THR A CA 1
ATOM 679 C C . THR A 1 81 ? 26.549 -11.657 7.487 1.00 81.88 81 THR A C 1
ATOM 681 O O . THR A 1 81 ? 25.871 -10.634 7.407 1.00 81.88 81 THR A O 1
ATOM 684 N N . ARG A 1 82 ? 27.573 -11.754 8.346 1.00 79.06 82 ARG A N 1
ATOM 685 C CA . ARG A 1 82 ? 28.030 -10.628 9.173 1.00 79.06 82 ARG A CA 1
ATOM 686 C C . ARG A 1 82 ? 28.727 -9.599 8.296 1.00 79.06 82 ARG A C 1
ATOM 688 O O . ARG A 1 82 ? 29.582 -9.963 7.492 1.00 79.06 82 ARG A O 1
ATOM 695 N N . ILE A 1 83 ? 28.411 -8.329 8.513 1.00 73.69 83 ILE A N 1
ATOM 696 C CA . ILE A 1 83 ? 29.017 -7.213 7.783 1.00 73.69 83 ILE A CA 1
ATOM 697 C C . ILE A 1 83 ? 29.580 -6.172 8.750 1.00 73.69 83 ILE A C 1
ATOM 699 O O . ILE A 1 83 ? 29.158 -6.070 9.909 1.00 73.69 83 ILE A O 1
ATOM 703 N N . TRP A 1 84 ? 30.574 -5.421 8.284 1.00 64.75 84 TRP A N 1
ATOM 704 C CA . TRP A 1 84 ? 31.309 -4.465 9.112 1.00 64.75 84 TRP A CA 1
ATOM 705 C C . TRP A 1 84 ? 30.425 -3.291 9.540 1.00 64.75 84 TRP A C 1
ATOM 707 O O . TRP A 1 84 ? 30.452 -2.865 10.693 1.00 64.75 84 TRP A O 1
ATOM 717 N N . GLU A 1 85 ? 29.581 -2.832 8.623 1.00 65.00 85 GLU A N 1
ATOM 718 C CA . GLU A 1 85 ? 28.598 -1.761 8.766 1.00 65.00 85 GLU A CA 1
ATOM 719 C C . GLU A 1 85 ? 27.633 -2.034 9.927 1.00 65.00 85 GLU A C 1
ATOM 721 O O . GLU A 1 85 ? 27.203 -1.113 10.620 1.00 65.00 85 GLU A O 1
ATOM 726 N N . ASN A 1 86 ? 27.373 -3.314 10.204 1.00 64.06 86 ASN A N 1
ATOM 727 C CA . ASN A 1 86 ? 26.540 -3.777 11.309 1.00 64.06 86 ASN A CA 1
ATOM 728 C C . ASN A 1 86 ? 27.353 -4.087 12.574 1.00 64.06 86 ASN A C 1
ATOM 730 O O . ASN A 1 86 ? 26.905 -4.863 13.413 1.00 64.06 86 ASN A O 1
ATOM 734 N N . ASN A 1 87 ? 28.559 -3.533 12.732 1.00 66.19 87 ASN A N 1
ATOM 735 C CA . ASN A 1 87 ? 29.479 -3.831 13.839 1.00 66.19 87 ASN A CA 1
ATOM 736 C C . ASN A 1 87 ? 29.755 -5.337 14.025 1.00 66.19 87 ASN A C 1
ATOM 738 O O . ASN A 1 87 ? 29.975 -5.807 15.146 1.00 66.19 87 ASN A O 1
ATOM 742 N N . GLY A 1 88 ? 29.725 -6.094 12.926 1.00 69.31 88 GLY A N 1
ATOM 743 C CA . GLY A 1 88 ? 29.905 -7.538 12.939 1.00 69.31 88 GLY A CA 1
ATOM 744 C C . GLY A 1 8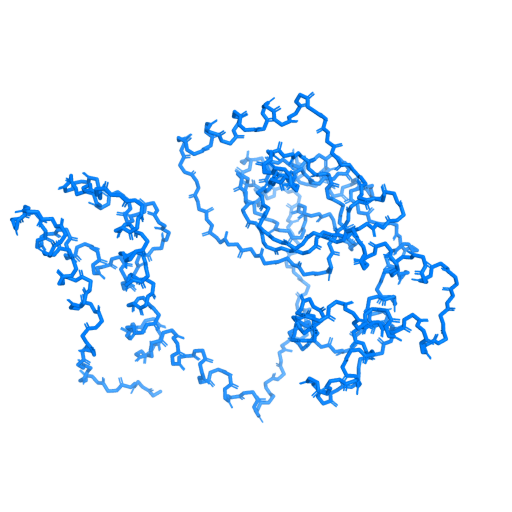8 ? 28.638 -8.335 13.248 1.00 69.31 88 GLY A C 1
ATOM 745 O O . GLY A 1 88 ? 28.756 -9.528 13.483 1.00 69.31 88 GLY A O 1
ATOM 746 N N . TYR A 1 89 ? 27.436 -7.758 13.246 1.00 66.50 89 TYR A N 1
ATOM 747 C CA . TYR A 1 89 ? 26.181 -8.528 13.269 1.00 66.50 89 TYR A CA 1
ATOM 748 C C . TYR A 1 89 ? 25.710 -8.885 11.855 1.00 66.50 89 TYR A C 1
ATOM 750 O O . TYR A 1 89 ? 25.965 -8.148 10.898 1.00 66.50 89 TYR A O 1
ATOM 758 N N . THR A 1 90 ? 25.003 -10.008 11.706 1.00 75.25 90 THR A N 1
ATOM 759 C CA . THR A 1 90 ? 24.204 -10.225 10.488 1.00 75.25 90 THR A CA 1
ATOM 760 C C . THR A 1 90 ? 22.991 -9.288 10.510 1.00 75.25 90 THR A C 1
ATOM 762 O O . THR A 1 90 ? 22.546 -8.902 11.596 1.00 75.25 90 THR A O 1
ATOM 765 N N . PRO A 1 91 ? 22.422 -8.900 9.357 1.00 72.25 91 PRO A N 1
ATOM 766 C CA . PRO A 1 91 ? 21.166 -8.153 9.338 1.00 72.25 91 PRO A CA 1
ATOM 767 C C . PRO A 1 91 ? 20.041 -8.816 10.149 1.00 72.25 91 PRO A C 1
ATOM 769 O O . PRO A 1 91 ? 19.347 -8.124 10.892 1.00 72.25 91 PRO A O 1
ATOM 772 N N . SER A 1 92 ? 19.897 -10.144 10.081 1.00 74.75 92 SER A N 1
ATOM 773 C CA . SER A 1 92 ? 18.907 -10.889 10.872 1.00 74.75 92 SER A CA 1
ATOM 774 C C . SER A 1 92 ? 19.190 -10.851 12.377 1.00 74.75 92 SER A C 1
ATOM 776 O O . SER A 1 92 ? 18.278 -10.612 13.164 1.00 74.75 92 SER A O 1
ATOM 778 N N . GLU A 1 93 ? 20.445 -11.013 12.803 1.00 72.00 93 GLU A N 1
ATOM 779 C CA . GLU A 1 93 ? 20.823 -10.893 14.218 1.00 72.00 93 GLU A CA 1
ATOM 780 C C . GLU A 1 93 ? 20.612 -9.477 14.740 1.00 72.00 93 GLU A C 1
ATOM 782 O O . GLU A 1 93 ? 20.112 -9.292 15.846 1.00 72.00 93 GLU A O 1
ATOM 787 N N . LEU A 1 94 ? 20.981 -8.470 13.945 1.00 57.22 94 LEU A N 1
ATOM 788 C CA . LEU A 1 94 ? 20.770 -7.075 14.294 1.00 57.22 94 LEU A CA 1
ATOM 789 C C . LEU A 1 94 ? 19.274 -6.788 14.426 1.00 57.22 94 LEU A C 1
ATOM 791 O O . LEU A 1 94 ? 18.861 -6.169 15.401 1.00 57.22 94 LEU A O 1
ATOM 795 N N . HIS A 1 95 ? 18.456 -7.298 13.504 1.00 62.50 95 HIS A N 1
ATOM 796 C CA . HIS A 1 95 ? 17.004 -7.218 13.602 1.00 62.50 95 HIS A CA 1
ATOM 797 C C . HIS A 1 95 ? 16.486 -7.861 14.896 1.00 62.50 95 HIS A C 1
ATOM 799 O O . HIS A 1 95 ? 15.695 -7.245 15.604 1.00 62.50 95 HIS A O 1
ATOM 805 N N . GLU A 1 96 ? 16.971 -9.049 15.264 1.00 68.06 96 GLU A N 1
ATOM 806 C CA . GLU A 1 96 ? 16.592 -9.708 16.516 1.00 68.06 96 GLU A CA 1
ATOM 807 C C . GLU A 1 96 ? 17.051 -8.959 17.771 1.00 68.06 96 GLU A C 1
ATOM 809 O O . GLU A 1 96 ? 16.319 -8.921 18.759 1.00 68.06 96 GLU A O 1
ATOM 814 N N . ILE A 1 97 ? 18.261 -8.397 17.773 1.00 60.31 97 ILE A N 1
ATOM 815 C CA . ILE A 1 97 ? 18.799 -7.619 18.896 1.00 60.31 97 ILE A CA 1
ATOM 816 C C . ILE A 1 97 ? 17.974 -6.349 19.073 1.00 60.31 97 ILE A C 1
ATOM 818 O O . ILE A 1 97 ? 17.491 -6.094 20.174 1.00 60.31 97 ILE A O 1
ATOM 822 N N . LEU A 1 98 ? 17.733 -5.613 17.986 1.00 48.75 98 LEU A N 1
ATOM 823 C CA . LEU A 1 98 ? 16.877 -4.429 17.990 1.00 48.75 98 LEU A CA 1
ATOM 824 C C . LEU A 1 98 ? 15.446 -4.782 18.429 1.00 48.75 98 LEU A C 1
ATOM 826 O O . LEU A 1 98 ? 14.852 -4.055 19.219 1.00 48.75 98 LEU A O 1
ATOM 830 N N . ALA A 1 99 ? 14.922 -5.939 18.013 1.00 55.53 99 ALA A N 1
ATOM 831 C CA . ALA A 1 99 ? 13.620 -6.440 18.452 1.00 55.53 99 ALA A CA 1
ATOM 832 C C . ALA A 1 99 ? 13.594 -6.891 19.930 1.00 55.53 99 ALA A C 1
ATOM 834 O O . ALA A 1 99 ? 12.537 -6.879 20.561 1.00 55.53 99 ALA A O 1
ATOM 835 N N . LYS A 1 100 ? 14.734 -7.297 20.509 1.00 54.31 100 LYS A N 1
ATOM 836 C CA . LYS A 1 100 ? 14.872 -7.703 21.925 1.00 54.31 100 LYS A CA 1
ATOM 837 C C . LYS A 1 100 ? 15.154 -6.513 22.857 1.00 54.31 100 LYS A C 1
ATOM 839 O O . LYS A 1 100 ? 14.777 -6.569 24.030 1.00 54.31 100 LYS A O 1
ATOM 844 N N . GLU A 1 101 ? 15.778 -5.442 22.362 1.00 44.41 101 GLU A N 1
ATOM 845 C CA . GLU A 1 101 ? 16.088 -4.217 23.120 1.00 44.41 101 GLU A CA 1
ATOM 846 C C . GLU A 1 101 ? 14.880 -3.283 23.341 1.00 44.41 101 GLU A C 1
ATOM 848 O O . GLU A 1 101 ? 14.953 -2.386 24.184 1.00 44.41 101 GLU A O 1
ATOM 853 N N . ASP A 1 102 ? 13.719 -3.586 22.747 1.00 43.78 102 ASP A N 1
ATOM 854 C CA . ASP A 1 102 ? 12.406 -2.932 22.944 1.00 43.78 102 ASP A CA 1
ATOM 855 C C . ASP A 1 102 ? 11.885 -2.909 24.414 1.00 43.78 102 ASP A C 1
ATOM 857 O O . ASP A 1 102 ? 10.774 -2.454 24.695 1.00 43.78 102 ASP A O 1
ATOM 861 N N . LYS A 1 103 ? 12.671 -3.376 25.401 1.00 42.97 103 LYS A N 1
ATOM 862 C CA . LYS A 1 103 ? 12.402 -3.224 26.849 1.00 42.97 103 LYS A CA 1
ATOM 863 C C . LYS A 1 103 ? 13.080 -2.021 27.513 1.00 42.97 103 LYS A C 1
ATOM 865 O O . LYS A 1 103 ? 12.821 -1.779 28.693 1.00 42.97 103 LYS A O 1
ATOM 870 N N . LYS A 1 104 ? 13.911 -1.248 26.812 1.00 34.44 104 LYS A N 1
ATOM 871 C CA . LYS A 1 104 ? 14.405 0.045 27.309 1.00 34.44 104 LYS A CA 1
ATOM 872 C C . LYS A 1 104 ? 13.989 1.141 26.343 1.00 34.44 104 LYS A C 1
ATOM 874 O O . LYS A 1 104 ? 14.629 1.361 25.326 1.00 34.44 104 LYS A O 1
ATOM 879 N N . ILE A 1 105 ? 12.898 1.812 26.701 1.00 34.19 105 ILE A N 1
ATOM 880 C CA . ILE A 1 105 ? 12.379 3.002 26.031 1.00 34.19 105 ILE A CA 1
ATOM 881 C C . ILE A 1 105 ? 13.507 4.039 25.976 1.00 34.19 105 ILE A C 1
ATOM 883 O O . ILE A 1 105 ? 13.824 4.678 26.977 1.00 34.19 105 ILE A O 1
ATOM 887 N N . ILE A 1 106 ? 14.129 4.179 24.809 1.00 30.41 106 ILE A N 1
ATOM 888 C CA . ILE A 1 106 ? 14.781 5.424 24.426 1.00 30.41 106 ILE A CA 1
ATOM 889 C C . ILE A 1 106 ? 13.629 6.315 23.968 1.00 30.41 106 ILE A C 1
ATOM 891 O O . ILE A 1 106 ? 12.894 5.949 23.051 1.00 30.41 106 ILE A O 1
ATOM 895 N N . GLU A 1 107 ? 13.421 7.447 24.641 1.00 25.47 107 GLU A N 1
ATOM 896 C CA . GLU A 1 107 ? 12.553 8.496 24.112 1.00 25.47 107 GLU A CA 1
ATOM 897 C C . GLU A 1 107 ? 13.098 8.896 22.740 1.00 25.47 107 GLU A C 1
ATOM 899 O O . GLU A 1 107 ? 14.133 9.557 22.626 1.00 25.47 107 GLU A O 1
ATOM 904 N N . PHE A 1 108 ? 12.423 8.450 21.682 1.00 26.89 108 PHE A N 1
ATOM 905 C CA . PHE A 1 108 ? 12.675 8.975 20.354 1.00 26.89 108 PHE A CA 1
ATOM 906 C C . PHE A 1 108 ? 12.338 10.465 20.387 1.00 26.89 108 PHE A C 1
ATOM 908 O O . PHE A 1 108 ? 11.268 10.827 20.890 1.00 26.89 108 PHE A O 1
ATOM 915 N N . PRO A 1 109 ? 13.219 11.341 19.876 1.00 28.17 109 PRO A N 1
ATOM 916 C CA . PRO A 1 109 ? 12.923 12.757 19.812 1.00 28.17 109 PRO A CA 1
ATOM 917 C C . PRO A 1 109 ? 11.588 12.938 19.093 1.00 28.17 109 PRO A C 1
ATOM 919 O O . PRO A 1 109 ? 11.394 12.463 17.971 1.00 28.17 109 PRO A O 1
ATOM 922 N N . THR A 1 110 ? 10.661 13.602 19.786 1.00 30.61 110 THR A N 1
ATOM 923 C CA . THR A 1 110 ? 9.427 14.169 19.239 1.00 30.61 110 THR A CA 1
ATOM 924 C C . THR A 1 110 ? 9.699 14.652 17.829 1.00 30.61 110 THR A C 1
ATOM 926 O O . THR A 1 110 ? 10.610 15.461 17.672 1.00 30.61 110 THR A O 1
ATOM 929 N N . ILE A 1 111 ? 8.933 14.142 16.855 1.00 32.19 111 ILE A N 1
ATOM 930 C CA . ILE A 1 111 ? 8.931 14.513 15.432 1.00 32.19 111 ILE A CA 1
ATOM 931 C C . ILE A 1 111 ? 9.625 15.865 15.237 1.00 32.19 111 ILE A C 1
ATOM 933 O O . ILE A 1 111 ? 8.997 16.922 15.378 1.00 32.19 111 ILE A O 1
ATOM 937 N N . GLU A 1 112 ? 10.925 15.857 14.925 1.00 33.06 112 GLU A N 1
ATOM 938 C CA . GLU A 1 112 ? 11.523 17.054 14.363 1.00 33.06 112 GLU A CA 1
ATOM 939 C C . GLU A 1 112 ? 10.726 17.303 13.092 1.00 33.06 112 GLU A C 1
ATOM 941 O O . GLU A 1 112 ? 10.651 16.440 12.211 1.00 33.06 112 GLU A O 1
ATOM 946 N N . ARG A 1 113 ? 10.040 18.450 13.032 1.00 39.22 113 ARG A N 1
ATOM 947 C CA . ARG A 1 113 ? 9.340 18.911 11.833 1.00 39.22 113 ARG A CA 1
ATOM 948 C C . ARG A 1 113 ? 10.259 18.638 10.647 1.00 39.22 113 ARG A C 1
ATOM 950 O O . ARG A 1 113 ? 11.276 19.322 10.526 1.00 39.22 113 ARG A O 1
ATOM 957 N N . ARG A 1 114 ? 9.910 17.640 9.813 1.00 44.88 114 ARG A N 1
ATOM 958 C CA . ARG A 1 114 ? 10.667 17.257 8.609 1.00 44.88 114 ARG A CA 1
ATOM 959 C C . ARG A 1 114 ? 11.155 18.544 7.955 1.00 44.88 114 ARG A C 1
ATOM 961 O O . ARG A 1 114 ? 10.324 19.409 7.661 1.00 44.88 114 ARG A O 1
ATOM 968 N N . LYS A 1 115 ? 12.476 18.694 7.800 1.00 45.88 115 LYS A N 1
ATOM 969 C CA . LYS A 1 115 ? 13.115 19.903 7.258 1.00 45.88 115 LYS A CA 1
ATOM 970 C C . LYS A 1 115 ? 12.315 20.346 6.029 1.00 45.88 115 LYS A C 1
ATOM 972 O O . LYS A 1 115 ? 12.216 19.595 5.057 1.00 45.88 115 LYS A O 1
ATOM 977 N N . LYS A 1 116 ? 11.635 21.497 6.116 1.00 53.91 116 LYS A N 1
ATOM 978 C CA . LYS A 1 116 ? 10.766 21.977 5.032 1.00 53.91 116 LYS A CA 1
ATOM 979 C C . LYS A 1 116 ? 11.625 22.114 3.776 1.00 53.91 116 LYS A C 1
ATOM 981 O O . LYS A 1 116 ? 12.581 22.884 3.791 1.00 53.91 116 LYS A O 1
ATOM 986 N N . ILE A 1 117 ? 11.287 21.370 2.722 1.00 64.75 117 ILE A N 1
ATOM 987 C CA . ILE A 1 117 ? 11.951 21.486 1.420 1.00 64.75 117 ILE A CA 1
ATOM 988 C C . ILE A 1 117 ? 11.730 22.917 0.931 1.00 64.75 117 ILE A C 1
ATOM 990 O O . ILE A 1 117 ? 10.595 23.401 0.858 1.00 64.75 117 ILE A O 1
ATOM 994 N N . GLY A 1 118 ? 12.816 23.621 0.636 1.00 69.88 118 GLY A N 1
ATOM 995 C CA . GLY A 1 118 ? 12.756 24.964 0.099 1.00 69.88 118 GLY A CA 1
ATOM 996 C C . GLY A 1 118 ? 12.098 24.941 -1.277 1.00 69.88 118 GLY A C 1
ATOM 997 O O . GLY A 1 118 ? 12.408 24.111 -2.125 1.00 69.88 118 GLY A O 1
ATOM 998 N N . ARG A 1 119 ? 11.212 25.903 -1.564 1.00 76.06 119 ARG A N 1
ATOM 999 C CA . ARG A 1 119 ? 10.531 26.030 -2.875 1.00 76.06 119 ARG A CA 1
ATOM 1000 C C . ARG A 1 119 ? 11.490 26.004 -4.077 1.00 76.06 119 ARG A C 1
ATOM 1002 O O . ARG A 1 119 ? 11.071 25.685 -5.187 1.00 76.06 119 ARG A O 1
ATOM 1009 N N . ASN A 1 120 ? 12.756 26.363 -3.890 1.00 79.25 120 ASN A N 1
ATOM 1010 C CA . ASN A 1 120 ? 13.760 26.393 -4.950 1.00 79.25 120 ASN A CA 1
ATOM 1011 C C . ASN A 1 120 ? 14.675 25.159 -4.999 1.00 79.25 120 ASN A C 1
ATOM 1013 O O . ASN A 1 120 ? 15.428 25.063 -5.970 1.00 79.25 120 ASN A O 1
ATOM 1017 N N . ASP A 1 121 ? 14.597 24.250 -4.026 1.00 80.25 121 ASP A N 1
ATOM 1018 C CA . ASP A 1 121 ? 15.436 23.049 -3.955 1.00 80.25 121 ASP A CA 1
ATOM 1019 C C . ASP A 1 121 ? 15.085 22.083 -5.100 1.00 80.25 121 ASP A C 1
ATOM 1021 O O . ASP A 1 121 ? 13.962 22.144 -5.615 1.00 80.25 121 ASP A O 1
ATOM 1025 N N . PRO A 1 122 ? 16.000 21.207 -5.551 1.00 74.44 122 PRO A N 1
ATOM 1026 C CA . PRO A 1 122 ? 15.657 20.128 -6.480 1.00 74.44 122 PRO A CA 1
ATOM 1027 C C . PRO A 1 122 ? 14.475 19.311 -5.935 1.00 74.44 122 PRO A C 1
ATOM 1029 O O . PRO A 1 122 ? 14.486 18.947 -4.760 1.00 74.44 122 PRO A O 1
ATOM 1032 N N . CYS A 1 123 ? 13.429 19.048 -6.738 1.00 69.50 123 CYS A N 1
ATOM 1033 C CA . CYS A 1 123 ? 12.327 18.240 -6.208 1.00 69.50 123 CYS A CA 1
ATOM 1034 C C . CYS A 1 123 ? 12.822 16.806 -5.951 1.00 69.50 123 CYS A C 1
ATOM 1036 O O . CYS A 1 123 ? 13.381 16.207 -6.874 1.00 69.50 123 CYS A O 1
ATOM 1038 N N . PRO A 1 124 ? 12.520 16.215 -4.777 1.00 57.84 124 PRO A N 1
ATOM 1039 C CA . PRO A 1 124 ? 12.774 14.800 -4.510 1.00 57.84 124 PRO A CA 1
ATOM 1040 C C . PRO A 1 124 ? 12.063 13.819 -5.463 1.00 57.84 124 PRO A C 1
ATOM 1042 O O . PRO A 1 124 ? 12.417 12.654 -5.453 1.00 57.84 124 PRO A O 1
ATOM 1045 N N . CYS A 1 125 ? 11.125 14.265 -6.323 1.00 54.31 125 CYS A N 1
ATOM 1046 C CA . CYS A 1 125 ? 10.505 13.454 -7.395 1.00 54.31 125 CYS A CA 1
ATOM 1047 C C . CYS A 1 125 ? 11.491 13.004 -8.494 1.00 54.31 125 CYS A C 1
ATOM 1049 O O . CYS A 1 125 ? 11.074 12.344 -9.444 1.00 54.31 125 CYS A O 1
ATOM 1051 N N . GLY A 1 126 ? 12.744 13.479 -8.473 1.00 50.03 126 GLY A N 1
ATOM 1052 C CA . GLY A 1 126 ? 13.760 13.124 -9.474 1.00 50.03 126 GLY A CA 1
ATOM 1053 C C . GLY A 1 126 ? 13.540 13.732 -10.850 1.00 50.03 126 GLY A C 1
ATOM 1054 O O . GLY A 1 126 ? 14.304 13.468 -11.768 1.00 50.03 126 GLY A O 1
ATOM 1055 N N . SER A 1 127 ? 12.545 14.611 -11.004 1.00 59.81 127 SER A N 1
ATOM 1056 C CA . SER A 1 127 ? 12.265 15.291 -12.278 1.00 59.81 127 SER A CA 1
ATOM 1057 C C . SER A 1 127 ? 13.372 16.241 -12.753 1.00 59.81 127 SER A C 1
ATOM 1059 O O . SER A 1 127 ? 13.231 16.855 -13.810 1.00 59.81 127 SER A O 1
ATOM 1061 N N . GLY A 1 128 ? 14.398 16.489 -11.932 1.00 59.97 128 GLY A N 1
ATOM 1062 C CA . GLY A 1 128 ? 15.414 17.519 -12.168 1.00 59.97 128 GLY A CA 1
ATOM 1063 C C . GLY A 1 128 ? 14.893 18.963 -12.073 1.00 59.97 128 GLY A C 1
ATOM 1064 O O . GLY A 1 128 ? 15.664 19.912 -12.210 1.00 59.97 128 GLY A O 1
ATOM 1065 N N . LYS A 1 129 ? 13.593 19.178 -11.821 1.00 73.19 129 LYS A N 1
ATOM 1066 C CA . LYS A 1 129 ? 12.983 20.511 -11.679 1.00 73.19 129 LYS A CA 1
ATOM 1067 C C . LYS A 1 129 ? 13.060 20.992 -10.226 1.00 73.19 129 LYS A C 1
ATOM 1069 O O . LYS A 1 129 ? 13.022 20.194 -9.293 1.00 73.19 129 LYS A O 1
ATOM 1074 N N . LYS A 1 130 ? 13.072 22.317 -10.018 1.00 76.25 130 LYS A N 1
ATOM 1075 C CA . LYS A 1 130 ? 12.895 22.927 -8.681 1.00 76.25 130 LYS A CA 1
ATOM 1076 C C . LYS A 1 130 ? 11.561 22.485 -8.065 1.00 76.25 130 LYS A C 1
ATOM 1078 O O . LYS A 1 130 ? 10.575 22.394 -8.796 1.00 76.25 130 LYS A O 1
ATOM 1083 N N . TYR A 1 131 ? 11.493 22.307 -6.747 1.00 76.69 131 TYR A N 1
ATOM 1084 C CA . TYR A 1 131 ? 10.312 21.863 -5.999 1.00 76.69 131 TYR A CA 1
ATOM 1085 C C . TYR A 1 131 ? 9.059 22.665 -6.375 1.00 76.69 131 TYR A C 1
ATOM 1087 O O . TYR A 1 131 ? 8.060 22.074 -6.775 1.00 76.69 131 TYR A O 1
ATOM 1095 N N . LYS A 1 132 ? 9.152 24.003 -6.450 1.00 73.38 132 LYS A N 1
ATOM 1096 C CA . LYS A 1 132 ? 8.057 24.893 -6.901 1.00 73.38 132 LYS A CA 1
ATOM 1097 C C . LYS A 1 132 ? 7.551 24.678 -8.331 1.00 73.38 132 LYS A C 1
ATOM 1099 O O . LYS A 1 132 ? 6.528 25.239 -8.707 1.00 73.38 132 LYS A O 1
ATOM 1104 N N . LYS A 1 133 ? 8.308 23.958 -9.159 1.00 75.38 133 LYS A N 1
ATOM 1105 C CA . LYS A 1 133 ? 8.001 23.663 -10.565 1.00 75.38 133 LYS A CA 1
ATOM 1106 C C . LYS A 1 133 ? 7.705 22.170 -10.825 1.00 75.38 133 LYS A C 1
ATOM 1108 O O . LYS A 1 133 ? 7.302 21.870 -11.944 1.00 75.38 133 LYS A O 1
ATOM 1113 N N . CYS A 1 134 ? 7.913 21.269 -9.853 1.00 73.62 134 CYS A N 1
ATOM 1114 C CA . CYS A 1 134 ? 7.443 19.865 -9.858 1.00 73.62 134 CYS A CA 1
ATOM 1115 C C . CYS A 1 134 ? 6.358 19.748 -8.777 1.00 73.62 134 CYS A C 1
ATOM 1117 O O . CYS A 1 134 ? 5.251 20.263 -8.925 1.00 73.62 134 CYS A O 1
ATOM 1119 N N . CYS A 1 135 ? 6.735 19.156 -7.653 1.00 64.31 135 CYS A N 1
ATOM 1120 C CA . CYS A 1 135 ? 5.852 18.632 -6.628 1.00 64.31 135 CYS A CA 1
ATOM 1121 C C . CYS A 1 135 ? 5.078 19.697 -5.863 1.00 64.31 135 CYS A C 1
ATOM 1123 O O . CYS A 1 135 ? 3.945 19.445 -5.496 1.00 64.31 135 CYS A O 1
ATOM 1125 N N . ALA A 1 136 ? 5.608 20.914 -5.700 1.00 65.44 136 ALA A N 1
ATOM 1126 C CA . ALA A 1 136 ? 4.866 21.935 -4.962 1.00 65.44 136 ALA A CA 1
ATOM 1127 C C . ALA A 1 136 ? 3.591 22.394 -5.694 1.00 65.44 136 ALA A C 1
ATOM 1129 O O . ALA A 1 136 ? 2.706 22.949 -5.061 1.00 65.44 136 ALA A O 1
ATOM 1130 N N . LYS A 1 137 ? 3.496 22.193 -7.020 1.00 57.53 137 LYS A N 1
ATOM 1131 C CA . LYS A 1 137 ? 2.239 22.420 -7.753 1.00 57.53 137 LYS A CA 1
ATOM 1132 C C . LYS A 1 137 ? 1.203 21.328 -7.471 1.00 57.53 137 LYS A C 1
ATOM 1134 O O . LYS A 1 137 ? 0.019 21.617 -7.543 1.00 57.53 137 LYS A O 1
ATOM 1139 N N . LEU A 1 138 ? 1.667 20.112 -7.173 1.00 51.97 138 LEU A N 1
ATOM 1140 C CA . LEU A 1 138 ? 0.845 18.972 -6.751 1.00 51.97 138 LEU A CA 1
ATOM 1141 C C . LEU A 1 138 ? 0.523 19.036 -5.241 1.00 51.97 138 LEU A C 1
ATOM 1143 O O . LEU A 1 138 ? -0.469 18.476 -4.799 1.00 51.97 138 LEU A O 1
ATOM 1147 N N . ASP A 1 139 ? 1.322 19.755 -4.443 1.00 46.41 139 ASP A N 1
ATOM 1148 C CA . ASP A 1 139 ? 0.998 20.071 -3.041 1.00 46.41 139 ASP A CA 1
ATOM 1149 C C . ASP A 1 139 ? -0.027 21.219 -2.910 1.00 46.41 139 ASP A C 1
ATOM 1151 O O . ASP A 1 139 ? -0.731 21.296 -1.906 1.00 46.41 139 ASP A O 1
ATOM 1155 N N . ASP A 1 140 ? -0.146 22.105 -3.911 1.00 45.59 140 ASP A N 1
ATOM 1156 C CA . ASP A 1 140 ? -1.201 23.138 -3.960 1.00 45.59 140 ASP A CA 1
ATOM 1157 C C . ASP A 1 140 ? -2.576 22.558 -4.369 1.00 45.59 140 ASP A C 1
ATOM 1159 O O . ASP A 1 140 ? -3.609 23.208 -4.184 1.00 45.59 140 ASP A O 1
ATOM 1163 N N . THR A 1 141 ? -2.632 21.328 -4.894 1.00 49.06 141 THR A N 1
ATOM 1164 C CA . THR A 1 141 ? -3.887 20.650 -5.242 1.00 49.06 141 THR A CA 1
ATOM 1165 C C . THR A 1 141 ? -4.426 19.892 -4.034 1.00 49.06 141 THR A C 1
ATOM 1167 O O . THR A 1 141 ? -4.159 18.709 -3.863 1.00 49.06 141 THR A O 1
ATOM 1170 N N . LYS A 1 142 ? -5.237 20.576 -3.211 1.00 57.50 142 LYS A N 1
ATOM 1171 C CA . LYS A 1 142 ? -6.026 20.002 -2.093 1.00 57.50 142 LYS A CA 1
ATOM 1172 C C . LYS A 1 142 ? -6.898 18.792 -2.472 1.00 57.50 142 LYS A C 1
ATOM 1174 O O . LYS A 1 142 ? -7.531 18.213 -1.598 1.00 57.50 142 LYS A O 1
ATOM 1179 N N . SER A 1 143 ? -7.002 18.471 -3.756 1.00 76.19 143 SER A N 1
ATOM 1180 C CA . SER A 1 143 ? -7.881 17.447 -4.287 1.00 76.19 143 SER A CA 1
ATOM 1181 C C . SER A 1 143 ? -7.222 16.072 -4.414 1.00 76.19 143 SER A C 1
ATOM 1183 O O . SER A 1 143 ? -7.945 15.085 -4.447 1.00 76.19 143 SER A O 1
ATOM 1185 N N . ALA A 1 144 ? -5.889 15.942 -4.405 1.00 85.69 144 ALA A N 1
ATOM 1186 C CA . ALA A 1 144 ? -5.202 14.641 -4.498 1.00 85.69 144 ALA A CA 1
ATOM 1187 C C . ALA A 1 144 ? -5.251 13.793 -3.208 1.00 85.69 144 ALA A C 1
ATOM 1189 O O . ALA A 1 144 ? -4.622 12.732 -3.119 1.00 85.69 144 ALA A O 1
ATOM 1190 N N . GLN A 1 145 ? -5.982 14.261 -2.202 1.00 89.50 145 GLN A N 1
ATOM 1191 C CA . GLN A 1 145 ? -6.147 13.662 -0.890 1.00 89.50 145 GLN A CA 1
ATOM 1192 C C . GLN A 1 145 ? -7.590 13.830 -0.403 1.00 89.50 145 GLN A C 1
ATOM 1194 O O . GLN A 1 145 ? -8.377 14.565 -1.003 1.00 89.50 145 GLN A O 1
ATOM 1199 N N . LEU A 1 146 ? -7.938 13.148 0.684 1.00 88.94 146 LEU A N 1
ATOM 1200 C CA . LEU A 1 146 ? -9.232 13.307 1.343 1.00 88.94 146 LEU A CA 1
ATOM 1201 C C . LEU A 1 146 ? -9.432 14.726 1.898 1.00 88.94 146 LEU A C 1
ATOM 1203 O O . LEU A 1 146 ? -8.476 15.411 2.279 1.00 88.94 146 LEU A O 1
ATOM 1207 N N . SER A 1 147 ? -10.697 15.153 1.992 1.00 87.50 147 SER A N 1
ATOM 1208 C CA . SER A 1 147 ? -11.050 16.363 2.745 1.00 87.50 147 SER A CA 1
ATOM 1209 C C . SER A 1 147 ? -10.723 16.200 4.237 1.00 87.50 147 SER A C 1
ATOM 1211 O O . SER A 1 147 ? -10.503 15.094 4.733 1.00 87.50 147 SER A O 1
ATOM 1213 N N . SER A 1 148 ? -10.713 17.300 4.994 1.00 80.50 148 SER A N 1
ATOM 1214 C CA . SER A 1 148 ? -10.484 17.243 6.444 1.00 80.50 148 SER A CA 1
ATOM 1215 C C . SER A 1 148 ? -11.512 16.360 7.159 1.00 80.50 148 SER A C 1
ATOM 1217 O O . SER A 1 148 ? -11.142 15.592 8.044 1.00 80.50 148 SER A O 1
ATOM 1219 N N . GLU A 1 149 ? -12.780 16.459 6.761 1.00 84.12 149 GLU A N 1
ATOM 1220 C CA . GLU A 1 149 ? -13.904 15.700 7.312 1.00 84.12 149 GLU A CA 1
ATOM 1221 C C . GLU A 1 149 ? -13.787 14.217 6.947 1.00 84.12 149 GLU A C 1
ATOM 1223 O O . GLU A 1 149 ? -13.904 13.350 7.809 1.00 84.12 149 GLU A O 1
ATOM 1228 N N . GLU A 1 150 ? -13.481 13.927 5.680 1.00 90.56 150 GLU A N 1
ATOM 1229 C CA . GLU A 1 150 ? -13.252 12.570 5.183 1.00 90.56 150 GLU A CA 1
ATOM 1230 C C . GLU A 1 150 ? -12.069 11.894 5.878 1.00 90.56 150 GLU A C 1
ATOM 1232 O O . GLU A 1 150 ? -12.155 10.729 6.256 1.00 90.56 150 GLU A O 1
ATOM 1237 N N . ARG A 1 151 ? -10.981 12.633 6.103 1.00 89.75 151 ARG A N 1
ATOM 1238 C CA . ARG A 1 151 ? -9.798 12.143 6.812 1.00 89.75 151 ARG A CA 1
ATOM 1239 C C . ARG A 1 151 ? -10.101 11.788 8.267 1.00 89.75 151 ARG A C 1
ATOM 1241 O O . ARG A 1 151 ? -9.636 10.755 8.741 1.00 89.75 151 ARG A O 1
ATOM 1248 N N . ILE A 1 152 ? -10.850 12.633 8.978 1.00 86.69 152 ILE A N 1
ATOM 1249 C CA . ILE A 1 152 ? -11.259 12.351 10.364 1.00 86.69 152 ILE A CA 1
ATOM 1250 C C . ILE A 1 152 ? -12.137 11.098 10.389 1.00 86.69 152 ILE A C 1
ATOM 1252 O O . ILE A 1 152 ? -11.851 10.170 11.143 1.00 86.69 152 ILE A O 1
ATOM 1256 N N . LEU A 1 153 ? -13.139 11.032 9.507 1.00 92.56 153 LEU A N 1
ATOM 1257 C CA . LEU A 1 153 ? -14.018 9.872 9.379 1.00 92.56 153 LEU A CA 1
ATOM 1258 C C . LEU A 1 153 ? -13.231 8.587 9.090 1.00 92.56 153 LEU A C 1
ATOM 1260 O O . LEU A 1 153 ? -13.480 7.566 9.732 1.00 92.56 153 LEU A O 1
ATOM 1264 N N . PHE A 1 154 ? -12.263 8.641 8.170 1.00 96.00 154 PHE A N 1
ATOM 1265 C CA . PHE A 1 154 ? -11.375 7.521 7.876 1.00 96.00 154 PHE A CA 1
ATOM 1266 C C . PHE A 1 154 ? -10.628 7.061 9.131 1.00 96.00 154 PHE A C 1
ATOM 1268 O O . PHE A 1 154 ? -10.755 5.899 9.507 1.00 96.00 154 PHE A O 1
ATOM 1275 N N . PHE A 1 155 ? -9.892 7.949 9.809 1.00 93.00 155 PHE A N 1
ATOM 1276 C CA . PHE A 1 155 ? -9.048 7.542 10.936 1.00 93.00 155 PHE A CA 1
ATOM 1277 C C . PHE A 1 155 ? -9.847 7.086 12.156 1.00 93.00 155 PHE A C 1
ATOM 1279 O O . PHE A 1 155 ? -9.440 6.134 12.813 1.00 93.00 155 PHE A O 1
ATOM 1286 N N . GLU A 1 156 ? -10.992 7.698 12.457 1.00 90.44 156 GLU A N 1
ATOM 1287 C CA . GLU A 1 156 ? -11.854 7.197 13.532 1.00 90.44 156 GLU A CA 1
ATOM 1288 C C . GLU A 1 156 ? -12.394 5.795 13.230 1.00 90.44 156 GLU A C 1
ATOM 1290 O O . GLU A 1 156 ? -12.498 4.964 14.131 1.00 90.44 156 GLU A O 1
ATOM 1295 N N . THR A 1 157 ? -12.750 5.529 11.969 1.00 97.44 157 THR A N 1
ATOM 1296 C CA . THR A 1 157 ? -13.236 4.212 11.529 1.00 97.44 157 THR A CA 1
ATOM 1297 C C . THR A 1 157 ? -12.107 3.186 11.559 1.00 97.44 157 THR A C 1
ATOM 1299 O O . THR A 1 157 ? -12.258 2.116 12.144 1.00 97.44 157 THR A O 1
ATOM 1302 N N . TRP A 1 158 ? -10.948 3.545 11.001 1.00 97.56 158 TRP A N 1
ATOM 1303 C CA . TRP A 1 158 ? -9.748 2.717 10.964 1.00 97.56 158 TRP A CA 1
ATOM 1304 C C . TRP A 1 158 ? -9.252 2.367 12.369 1.00 97.56 158 TRP A C 1
ATOM 1306 O O . TRP A 1 158 ? -9.086 1.193 12.687 1.00 97.56 158 TRP A O 1
ATOM 1316 N N . PHE A 1 159 ? -9.079 3.349 13.259 1.00 96.00 159 PHE A N 1
ATOM 1317 C CA . PHE A 1 159 ? -8.618 3.080 14.622 1.00 96.00 159 PHE A CA 1
ATOM 1318 C C . PHE A 1 159 ? -9.672 2.415 15.501 1.00 96.00 159 PHE A C 1
ATOM 1320 O O . PHE A 1 159 ? -9.307 1.677 16.413 1.00 96.00 159 PHE A O 1
ATOM 1327 N N . GLY A 1 160 ? -10.961 2.629 15.228 1.00 97.00 160 GLY A N 1
ATOM 1328 C CA . GLY A 1 160 ? -12.026 1.849 15.850 1.00 97.00 160 GLY A CA 1
ATOM 1329 C C . GLY A 1 160 ? -11.917 0.365 15.516 1.00 97.00 160 GLY A C 1
ATOM 1330 O O . GLY A 1 160 ? -11.921 -0.461 16.428 1.00 97.00 160 GLY A O 1
ATOM 1331 N N . LEU A 1 161 ? -11.719 0.044 14.235 1.00 98.44 161 LEU A N 1
ATOM 1332 C CA . LEU A 1 161 ? -11.492 -1.324 13.775 1.00 98.44 161 LEU A CA 1
ATOM 1333 C C . LEU A 1 161 ? -10.197 -1.909 14.361 1.00 98.44 161 LEU A C 1
ATOM 1335 O O . LEU A 1 161 ? -10.223 -2.997 14.927 1.00 98.44 161 LEU A O 1
ATOM 1339 N N . MET A 1 162 ? -9.078 -1.179 14.310 1.00 97.81 162 MET A N 1
ATOM 1340 C CA . MET A 1 162 ? -7.810 -1.618 14.916 1.00 97.81 162 MET A CA 1
ATOM 1341 C C . MET A 1 162 ? -7.943 -1.857 16.426 1.00 97.81 162 MET A C 1
ATOM 1343 O O . MET A 1 162 ? -7.416 -2.834 16.952 1.00 97.81 162 MET A O 1
ATOM 1347 N N . GLY A 1 163 ? -8.665 -0.989 17.138 1.00 97.44 163 GLY A N 1
ATOM 1348 C CA . GLY A 1 163 ? -8.963 -1.172 18.557 1.00 97.44 163 GLY A CA 1
ATOM 1349 C C . GLY A 1 163 ? -9.742 -2.448 18.825 1.00 97.44 163 GLY A C 1
ATOM 1350 O O . GLY A 1 163 ? -9.354 -3.212 19.707 1.00 97.44 163 GLY A O 1
ATOM 1351 N N . PHE A 1 164 ? -10.771 -2.717 18.024 1.00 98.19 164 PHE A N 1
ATOM 1352 C CA . PHE A 1 164 ? -11.555 -3.941 18.126 1.00 98.19 164 PHE A CA 1
ATOM 1353 C C . PHE A 1 164 ? -10.716 -5.198 17.866 1.00 98.19 164 PHE A C 1
ATOM 1355 O O . PHE A 1 164 ? -10.686 -6.096 18.708 1.00 98.19 164 PHE A O 1
ATOM 1362 N N . VAL A 1 165 ? -9.972 -5.236 16.754 1.00 97.94 165 VAL A N 1
ATOM 1363 C CA . VAL A 1 165 ? -9.077 -6.356 16.410 1.00 97.94 165 VAL A CA 1
ATOM 1364 C C . VAL A 1 165 ? -8.080 -6.601 17.541 1.00 97.94 165 VAL A C 1
ATOM 1366 O O . VAL A 1 165 ? -7.887 -7.735 17.984 1.00 97.94 165 VAL A O 1
ATOM 1369 N N . ASN A 1 166 ? -7.484 -5.533 18.078 1.00 97.50 166 ASN A N 1
ATOM 1370 C CA . ASN A 1 166 ? -6.541 -5.664 19.175 1.00 97.50 166 ASN A CA 1
ATOM 1371 C C . ASN A 1 166 ? -7.192 -6.169 20.473 1.00 97.50 166 ASN A C 1
ATOM 1373 O O . ASN A 1 166 ? -6.580 -6.957 21.185 1.00 97.50 166 ASN A O 1
ATOM 1377 N N . GLU A 1 167 ? -8.414 -5.751 20.805 1.00 96.12 167 GLU A N 1
ATOM 1378 C CA . GLU A 1 167 ? -9.133 -6.260 21.982 1.00 96.12 167 GLU A CA 1
ATOM 1379 C C . GLU A 1 167 ? -9.506 -7.742 21.824 1.00 96.12 167 GLU A C 1
ATOM 1381 O O . GLU A 1 167 ? -9.429 -8.505 22.795 1.00 96.12 167 GLU A O 1
ATOM 1386 N N . ARG A 1 168 ? -9.850 -8.158 20.600 1.00 96.19 168 ARG A N 1
ATOM 1387 C CA . ARG A 1 168 ? -10.245 -9.529 20.278 1.00 96.19 168 ARG A CA 1
ATOM 1388 C C . ARG A 1 168 ? -9.074 -10.505 20.331 1.00 96.19 168 ARG A C 1
ATOM 1390 O O . ARG A 1 168 ? -9.177 -11.540 20.991 1.00 96.19 168 ARG A O 1
ATOM 1397 N N . ILE A 1 169 ? -7.970 -10.152 19.673 1.00 95.69 169 ILE A N 1
ATOM 1398 C CA . ILE A 1 169 ? -6.807 -11.031 19.475 1.00 95.69 169 ILE A CA 1
ATOM 1399 C C . ILE A 1 169 ? -5.708 -10.791 20.521 1.00 95.69 169 ILE A C 1
ATOM 1401 O O . ILE A 1 169 ? -4.919 -11.686 20.818 1.00 95.69 169 ILE A O 1
ATOM 1405 N N . LYS A 1 170 ? -5.683 -9.610 21.154 1.00 95.62 170 LYS A N 1
ATOM 1406 C CA . LYS A 1 170 ? -4.670 -9.182 22.142 1.00 95.62 170 LYS A CA 1
ATOM 1407 C C . LYS A 1 170 ? -3.253 -9.115 21.567 1.00 95.62 170 LYS A C 1
ATOM 1409 O O . LYS A 1 170 ? -2.292 -9.523 22.219 1.00 95.62 170 LYS A O 1
ATOM 1414 N N . VAL A 1 171 ? -3.128 -8.556 20.363 1.00 91.44 171 VAL A N 1
ATOM 1415 C CA . VAL A 1 171 ? -1.857 -8.416 19.627 1.00 91.44 171 VAL A CA 1
ATOM 1416 C C . VAL A 1 171 ? -0.861 -7.527 20.383 1.00 91.44 171 VAL A C 1
ATOM 1418 O O . VAL A 1 171 ? 0.316 -7.863 20.521 1.00 91.44 171 VAL A O 1
ATOM 1421 N N . ILE A 1 172 ? -1.326 -6.389 20.903 1.00 89.31 172 ILE A N 1
ATOM 1422 C CA . ILE A 1 172 ? -0.535 -5.433 21.683 1.00 89.31 172 ILE A CA 1
ATOM 1423 C C . ILE A 1 172 ? -1.207 -5.128 23.027 1.00 89.31 172 ILE A C 1
ATOM 1425 O O . ILE A 1 172 ? -2.425 -5.180 23.182 1.00 89.31 172 ILE A O 1
ATOM 1429 N N . LYS A 1 173 ? -0.396 -4.750 24.022 1.00 90.88 173 LYS A N 1
ATOM 1430 C CA . LYS A 1 173 ? -0.875 -4.449 25.387 1.00 90.88 173 LYS A CA 1
ATOM 1431 C C . LYS A 1 173 ? -1.583 -3.099 25.515 1.00 90.88 173 LYS A C 1
ATOM 1433 O O . LYS A 1 173 ? -2.289 -2.875 26.494 1.00 90.88 173 LYS A O 1
ATOM 1438 N N . VAL A 1 174 ? -1.338 -2.182 24.581 1.00 90.31 174 VAL A N 1
ATOM 1439 C CA . VAL A 1 174 ? -1.868 -0.815 24.626 1.00 90.31 174 VAL A CA 1
ATOM 1440 C C . VAL A 1 174 ? -3.238 -0.782 23.960 1.00 90.31 174 VAL A C 1
ATOM 1442 O O . VAL A 1 174 ? -3.438 -1.385 22.910 1.00 90.31 174 VAL A O 1
ATOM 1445 N N . LYS A 1 175 ? -4.187 -0.062 24.561 1.00 92.81 175 LYS A N 1
ATOM 1446 C CA . LYS A 1 175 ? -5.512 0.133 23.971 1.00 92.81 175 LYS A CA 1
ATOM 1447 C C . LYS A 1 175 ? -5.441 1.156 22.837 1.00 92.81 175 LYS A C 1
ATOM 1449 O O . LYS A 1 175 ? -5.030 2.291 23.066 1.00 92.81 175 LYS A O 1
ATOM 1454 N N . ILE A 1 176 ? -5.904 0.768 21.652 1.00 92.69 176 ILE A N 1
ATOM 1455 C CA . ILE A 1 176 ? -6.092 1.677 20.517 1.00 92.69 176 ILE A CA 1
ATOM 1456 C C . ILE A 1 176 ? -7.494 2.278 20.638 1.00 92.69 176 ILE A C 1
ATOM 1458 O O . ILE A 1 176 ? -8.482 1.553 20.748 1.00 92.69 176 ILE A O 1
ATOM 1462 N N . LYS A 1 177 ? -7.579 3.607 20.678 1.00 90.19 177 LYS A N 1
ATOM 1463 C CA . LYS A 1 177 ? -8.851 4.341 20.745 1.00 90.19 177 LYS A CA 1
ATOM 1464 C C . LYS A 1 177 ? -9.297 4.797 19.350 1.00 90.19 177 LYS A C 1
ATOM 1466 O O . LYS A 1 177 ? -8.431 5.093 18.534 1.00 90.19 177 LYS A O 1
ATOM 1471 N N . PRO A 1 178 ? -10.606 4.934 19.080 1.00 90.38 178 PRO A N 1
ATOM 1472 C CA . PRO A 1 178 ? -11.133 5.433 17.807 1.00 90.38 178 PRO A CA 1
ATOM 1473 C C . PRO A 1 178 ? -11.019 6.966 17.685 1.00 90.38 178 PRO A C 1
ATOM 1475 O O . PRO A 1 178 ? -12.015 7.648 17.470 1.00 90.38 178 PRO A O 1
ATOM 1478 N N . GLU A 1 179 ? -9.823 7.527 17.876 1.00 80.62 179 GLU A N 1
ATOM 1479 C CA . GLU A 1 179 ? -9.575 8.975 17.856 1.00 80.62 179 GLU A CA 1
ATOM 1480 C C . GLU A 1 179 ? -8.388 9.338 16.953 1.00 80.62 179 GLU A C 1
ATOM 1482 O O . GLU A 1 179 ? -7.431 8.569 16.823 1.00 80.62 179 GLU A O 1
ATOM 1487 N N . PHE A 1 180 ? -8.453 10.518 16.328 1.00 74.38 180 PHE A N 1
ATOM 1488 C CA . PHE A 1 180 ? -7.377 11.080 15.511 1.00 74.38 180 PHE A CA 1
ATOM 1489 C C . PHE A 1 180 ? -6.981 12.476 16.024 1.00 74.38 180 PHE A C 1
ATOM 1491 O O . PHE A 1 180 ? -7.845 13.354 16.094 1.00 74.38 180 PHE A O 1
ATOM 1498 N N . PRO A 1 181 ? -5.694 12.726 16.333 1.00 76.00 181 PRO A N 1
ATOM 1499 C CA . PRO A 1 181 ? -4.561 11.797 16.253 1.00 76.00 181 PRO A CA 1
ATOM 1500 C C . PRO A 1 181 ? -4.608 10.700 17.329 1.00 76.00 181 PRO A C 1
ATOM 1502 O O . PRO A 1 181 ? -5.101 10.928 18.431 1.00 76.00 181 PRO A O 1
ATOM 1505 N N . ASN A 1 182 ? -4.057 9.526 17.013 1.00 76.75 182 ASN A N 1
ATOM 1506 C CA . ASN A 1 182 ? -3.911 8.429 17.969 1.00 76.75 182 ASN A CA 1
ATOM 1507 C C . ASN A 1 182 ? -2.591 8.549 18.742 1.00 76.75 182 ASN A C 1
ATOM 1509 O O . ASN A 1 182 ? -1.600 9.048 18.210 1.00 76.75 182 ASN A O 1
ATOM 1513 N N . THR A 1 183 ? -2.562 8.078 19.987 1.00 77.25 183 THR A N 1
ATOM 1514 C CA . THR A 1 183 ? -1.346 8.071 20.818 1.00 77.25 183 THR A CA 1
ATOM 1515 C C . THR A 1 183 ? -0.523 6.792 20.670 1.00 77.25 183 THR A C 1
ATOM 1517 O O . THR A 1 183 ? 0.635 6.760 21.087 1.00 77.25 183 THR A O 1
ATOM 1520 N N . VAL A 1 184 ? -1.102 5.739 20.087 1.00 75.62 184 VAL A N 1
ATOM 1521 C CA . VAL A 1 184 ? -0.405 4.486 19.791 1.00 75.62 184 VAL A CA 1
ATOM 1522 C C . VAL A 1 184 ? 0.489 4.679 18.569 1.00 75.62 184 VAL A C 1
ATOM 1524 O O . VAL A 1 184 ? 0.091 5.314 17.597 1.00 75.62 184 VAL A O 1
ATOM 1527 N N . SER A 1 185 ? 1.707 4.138 18.619 1.00 80.62 185 SER A N 1
ATOM 1528 C CA . SER A 1 185 ? 2.664 4.274 17.522 1.00 80.62 185 SER A CA 1
ATOM 1529 C C . SER A 1 185 ? 2.263 3.458 16.291 1.00 80.62 185 SER A C 1
ATOM 1531 O O . SER A 1 185 ? 1.721 2.355 16.402 1.00 80.62 185 SER A O 1
ATOM 1533 N N . ASP A 1 186 ? 2.626 3.965 15.113 1.00 76.50 186 ASP A N 1
ATOM 1534 C CA . ASP A 1 186 ? 2.351 3.319 13.825 1.00 76.50 186 ASP A CA 1
ATOM 1535 C C . ASP A 1 186 ? 2.899 1.886 13.763 1.00 76.50 186 ASP A C 1
ATOM 1537 O O . ASP A 1 186 ? 2.222 0.995 13.264 1.00 76.50 186 ASP A O 1
ATOM 1541 N N . THR A 1 187 ? 4.075 1.617 14.343 1.00 78.00 187 THR A N 1
ATOM 1542 C CA . THR A 1 187 ? 4.665 0.265 14.403 1.00 78.00 187 THR A CA 1
ATOM 1543 C C . THR A 1 187 ? 3.802 -0.721 15.190 1.00 78.00 187 THR A C 1
ATOM 1545 O O . THR A 1 187 ? 3.737 -1.901 14.853 1.00 78.00 187 THR A O 1
ATOM 1548 N N . MET A 1 188 ? 3.145 -0.267 16.262 1.00 76.12 188 MET A N 1
ATOM 1549 C CA . MET A 1 188 ? 2.241 -1.116 17.039 1.00 76.12 188 MET A CA 1
ATOM 1550 C C . MET A 1 188 ? 0.927 -1.345 16.294 1.00 76.12 188 MET A C 1
ATOM 1552 O O . MET A 1 188 ? 0.430 -2.468 16.282 1.00 76.12 188 MET A O 1
ATOM 1556 N N . ILE A 1 189 ? 0.398 -0.306 15.644 1.00 80.50 189 ILE A N 1
ATOM 1557 C CA . ILE A 1 189 ? -0.809 -0.407 14.817 1.00 80.50 189 ILE A CA 1
ATOM 1558 C C . ILE A 1 189 ? -0.559 -1.334 13.622 1.00 80.50 189 ILE A C 1
ATOM 1560 O O . ILE A 1 189 ? -1.416 -2.153 13.315 1.00 80.50 189 ILE A O 1
ATOM 1564 N N . LEU A 1 190 ? 0.631 -1.291 13.014 1.00 82.38 190 LEU A N 1
ATOM 1565 C CA . LEU A 1 190 ? 1.016 -2.167 11.907 1.00 82.38 190 LEU A CA 1
ATOM 1566 C C . LEU A 1 190 ? 0.911 -3.654 12.285 1.00 82.38 190 LEU A C 1
ATOM 1568 O O . LEU A 1 190 ? 0.396 -4.446 11.506 1.00 82.38 190 LEU A O 1
ATOM 1572 N N . LYS A 1 191 ? 1.317 -4.035 13.505 1.00 88.19 191 LYS A N 1
ATOM 1573 C CA . LYS A 1 191 ? 1.178 -5.423 13.992 1.00 88.19 191 LYS A CA 1
ATOM 1574 C C . LYS A 1 191 ? -0.284 -5.872 14.041 1.00 88.19 191 LYS A C 1
ATOM 1576 O O . LYS A 1 191 ? -0.589 -7.004 13.695 1.00 88.19 191 LYS A O 1
ATOM 1581 N N . VAL A 1 192 ? -1.181 -4.986 14.472 1.00 91.94 192 VAL A N 1
ATOM 1582 C CA . VAL A 1 192 ? -2.628 -5.257 14.508 1.00 91.94 192 VAL A CA 1
ATOM 1583 C C . VAL A 1 192 ? -3.206 -5.308 13.094 1.00 91.94 192 VAL A C 1
ATOM 1585 O O . VAL A 1 192 ? -4.038 -6.158 12.792 1.00 91.94 192 VAL A O 1
ATOM 1588 N N . ARG A 1 193 ? -2.731 -4.420 12.219 1.00 94.56 193 ARG A N 1
ATOM 1589 C CA . ARG A 1 193 ? -3.104 -4.365 10.808 1.00 94.56 193 ARG A CA 1
ATOM 1590 C C . ARG A 1 193 ? -2.763 -5.659 10.076 1.00 94.56 193 ARG A C 1
ATOM 1592 O O . ARG A 1 193 ? -3.572 -6.091 9.265 1.00 94.56 193 ARG A O 1
ATOM 1599 N N . GLU A 1 194 ? -1.604 -6.271 10.330 1.00 92.62 194 GLU A N 1
ATOM 1600 C CA . GLU A 1 194 ? -1.273 -7.554 9.690 1.00 92.62 194 GLU A CA 1
ATOM 1601 C C . GLU A 1 194 ? -2.292 -8.634 10.049 1.00 92.62 194 GLU A C 1
ATOM 1603 O O . GLU A 1 194 ? -2.828 -9.270 9.147 1.00 92.62 194 GLU A O 1
ATOM 1608 N N . VAL A 1 195 ? -2.659 -8.738 11.330 1.00 95.62 195 VAL A N 1
ATOM 1609 C CA . VAL A 1 195 ? -3.685 -9.684 11.797 1.00 95.62 195 VAL A CA 1
ATOM 1610 C C . VAL A 1 195 ? -5.036 -9.430 11.129 1.00 95.62 195 VAL A C 1
ATOM 1612 O O . VAL A 1 195 ? -5.672 -10.371 10.672 1.00 95.62 195 VAL A O 1
ATOM 1615 N N . LEU A 1 196 ? -5.467 -8.167 11.004 1.00 97.50 196 LEU A N 1
ATOM 1616 C CA . LEU A 1 196 ? -6.717 -7.839 10.305 1.00 97.50 196 LEU A CA 1
ATOM 1617 C C . LEU A 1 196 ? -6.735 -8.398 8.874 1.00 97.50 196 LEU A C 1
ATOM 1619 O O . LEU A 1 196 ? -7.763 -8.884 8.416 1.00 97.50 196 LEU A O 1
ATOM 1623 N N . TRP A 1 197 ? -5.625 -8.280 8.147 1.00 95.12 197 TRP A N 1
ATOM 1624 C CA . TRP A 1 197 ? -5.573 -8.713 6.752 1.00 95.12 197 TRP A CA 1
ATOM 1625 C C . TRP A 1 197 ? -5.251 -10.202 6.579 1.00 95.12 197 TRP A C 1
ATOM 1627 O O . TRP A 1 197 ? -5.356 -10.698 5.457 1.00 95.12 197 TRP A O 1
ATOM 1637 N N . GLU A 1 198 ? -4.878 -10.900 7.652 1.00 95.50 198 GLU A N 1
ATOM 1638 C CA . GLU A 1 198 ? -4.874 -12.365 7.734 1.00 95.50 198 GLU A CA 1
ATOM 1639 C C . GLU A 1 198 ? -6.279 -12.915 8.047 1.00 95.50 198 GLU A C 1
ATOM 1641 O O . GLU A 1 198 ? -6.659 -13.941 7.487 1.00 95.50 198 GLU A O 1
ATOM 1646 N N . GLU A 1 199 ? -7.068 -12.196 8.856 1.00 96.88 199 GLU A N 1
ATOM 1647 C CA . GLU A 1 199 ? -8.423 -12.568 9.303 1.00 96.88 199 GLU A CA 1
ATOM 1648 C C . GLU A 1 199 ? -9.461 -11.455 8.990 1.00 96.88 199 GLU A C 1
ATOM 1650 O O . GLU A 1 199 ? -9.973 -10.780 9.897 1.00 96.88 199 GLU A O 1
ATOM 1655 N N . PRO A 1 200 ? -9.801 -11.205 7.707 1.00 96.69 200 PRO A N 1
ATOM 1656 C CA . PRO A 1 200 ? -10.690 -10.104 7.309 1.00 96.69 200 PRO A CA 1
ATOM 1657 C C . PRO A 1 200 ? -12.131 -10.235 7.836 1.00 96.69 200 PRO A C 1
ATOM 1659 O O . PRO A 1 200 ? -12.857 -9.242 7.904 1.00 96.69 200 PRO A O 1
ATOM 1662 N N . GLU A 1 201 ? -12.564 -11.429 8.246 1.00 97.19 201 GLU A N 1
ATOM 1663 C CA . GLU A 1 201 ? -13.834 -11.685 8.941 1.00 97.19 201 GLU A CA 1
ATOM 1664 C C . GLU A 1 201 ? -13.982 -10.919 10.265 1.00 97.19 201 GLU A C 1
ATOM 1666 O O . GLU A 1 201 ? -15.105 -10.688 10.721 1.00 97.19 201 GLU A O 1
ATOM 1671 N N . LEU A 1 202 ? -12.884 -10.437 10.857 1.00 97.88 202 LEU A N 1
ATOM 1672 C CA . LEU A 1 202 ? -12.932 -9.562 12.031 1.00 97.88 202 LEU A CA 1
ATOM 1673 C C . LEU A 1 202 ? -13.653 -8.236 11.743 1.00 97.88 202 LEU A C 1
ATOM 1675 O O . LEU A 1 202 ? -14.194 -7.620 12.663 1.00 97.88 202 LEU A O 1
ATOM 1679 N N . ILE A 1 203 ? -13.718 -7.805 10.477 1.00 98.25 203 ILE A N 1
ATOM 1680 C CA . ILE A 1 203 ? -14.530 -6.650 10.070 1.00 98.25 203 ILE A CA 1
ATOM 1681 C C . ILE A 1 203 ? -16.021 -6.964 10.242 1.00 98.25 203 ILE A C 1
ATOM 1683 O O . ILE A 1 203 ? -16.765 -6.127 10.754 1.00 98.25 203 ILE A O 1
ATOM 1687 N N . ASP A 1 204 ? -16.458 -8.170 9.869 1.00 98.06 204 ASP A N 1
ATOM 1688 C CA . ASP A 1 204 ? -17.849 -8.601 10.035 1.00 98.06 204 ASP A CA 1
ATOM 1689 C C . ASP A 1 204 ? -18.213 -8.685 11.524 1.00 98.06 204 ASP A C 1
ATOM 1691 O O . ASP A 1 204 ? -19.277 -8.222 11.942 1.00 98.06 204 ASP A O 1
ATOM 1695 N N . GLU A 1 205 ? -17.313 -9.227 12.352 1.00 97.75 205 GLU A N 1
ATOM 1696 C CA . GLU A 1 205 ? -17.504 -9.272 13.806 1.00 97.75 205 GLU A CA 1
ATOM 1697 C C . GLU A 1 205 ? -17.597 -7.856 14.399 1.00 97.75 205 GLU A C 1
ATOM 1699 O O . GLU A 1 205 ? -18.487 -7.583 15.210 1.00 97.75 205 GLU A O 1
ATOM 1704 N N . TYR A 1 206 ? -16.747 -6.927 13.949 1.00 98.25 206 TYR A N 1
ATOM 1705 C CA . TYR A 1 206 ? -16.780 -5.534 14.396 1.00 98.25 206 TYR A CA 1
ATOM 1706 C C . TYR A 1 206 ? -18.103 -4.845 14.046 1.00 98.25 206 TYR A C 1
ATOM 1708 O O . TYR A 1 206 ? -18.723 -4.231 14.916 1.00 98.25 206 TYR A O 1
ATOM 1716 N N . ILE A 1 207 ? -18.572 -4.995 12.802 1.00 97.94 207 ILE A N 1
ATOM 1717 C CA . ILE A 1 207 ? -19.850 -4.434 12.336 1.00 97.94 207 ILE A CA 1
ATOM 1718 C C . ILE A 1 207 ? -21.021 -4.938 13.191 1.00 97.94 207 ILE A C 1
ATOM 1720 O O . ILE A 1 207 ? -21.926 -4.168 13.508 1.00 97.94 207 ILE A O 1
ATOM 1724 N N . ASN A 1 208 ? -21.011 -6.219 13.565 1.00 96.75 208 ASN A N 1
ATOM 1725 C CA . ASN A 1 208 ? -22.119 -6.850 14.282 1.00 96.75 208 ASN A CA 1
ATOM 1726 C C . ASN A 1 208 ? -22.128 -6.569 15.792 1.00 96.75 208 ASN A C 1
ATOM 1728 O O . ASN A 1 208 ? -23.175 -6.695 16.428 1.00 96.75 208 ASN A O 1
ATOM 1732 N N . THR A 1 209 ? -20.980 -6.233 16.383 1.00 95.25 209 THR A N 1
ATOM 1733 C CA . THR A 1 209 ? -20.830 -6.135 17.847 1.00 95.25 209 THR A CA 1
ATOM 1734 C C . THR A 1 209 ? -20.654 -4.709 18.355 1.00 95.25 209 THR A C 1
ATOM 1736 O O . THR A 1 209 ? -21.051 -4.413 19.484 1.00 95.25 209 THR A O 1
ATOM 1739 N N . ALA A 1 210 ? -20.073 -3.815 17.554 1.00 94.06 210 ALA A N 1
ATOM 1740 C CA . ALA A 1 210 ? -19.795 -2.449 17.970 1.00 94.06 210 ALA A CA 1
ATOM 1741 C C . ALA A 1 210 ? -20.962 -1.493 17.688 1.00 94.06 210 ALA A C 1
ATOM 1743 O O . ALA A 1 210 ? -21.711 -1.630 16.723 1.00 94.06 210 ALA A O 1
ATOM 1744 N N . GLN A 1 211 ? -21.082 -0.453 18.514 1.00 93.94 211 GLN A N 1
ATOM 1745 C CA . GLN A 1 211 ? -22.040 0.625 18.284 1.00 93.94 211 GLN A CA 1
ATOM 1746 C C . GLN A 1 211 ? -21.463 1.629 17.274 1.00 93.94 211 GLN A C 1
ATOM 1748 O O . GLN A 1 211 ? -20.723 2.542 17.642 1.00 93.94 211 GLN A O 1
ATOM 1753 N N . LEU A 1 212 ? -21.794 1.446 15.995 1.00 95.69 212 LEU A N 1
ATOM 1754 C CA . LEU A 1 212 ? -21.294 2.250 14.876 1.00 95.69 212 LEU A CA 1
ATOM 1755 C C . LEU A 1 212 ? -22.408 3.083 14.234 1.00 95.69 212 LEU A C 1
ATOM 1757 O O . LEU A 1 212 ? -23.587 2.738 14.297 1.00 95.69 212 LEU A O 1
ATOM 1761 N N . THR A 1 213 ? -22.033 4.187 13.589 1.00 97.06 213 THR A N 1
ATOM 1762 C CA . THR A 1 213 ? -22.958 4.921 12.717 1.00 97.06 213 THR A CA 1
ATOM 1763 C C . THR A 1 213 ? -23.160 4.154 11.410 1.00 97.06 213 THR A C 1
ATOM 1765 O O . THR A 1 213 ? -22.268 3.423 10.977 1.00 97.06 213 THR A O 1
ATOM 1768 N N . GLN A 1 214 ? -24.300 4.361 10.741 1.00 97.00 214 GLN A N 1
ATOM 1769 C CA . GLN A 1 214 ? -24.576 3.712 9.453 1.00 97.00 214 GLN A CA 1
ATOM 1770 C C . GLN A 1 214 ? -23.481 4.004 8.415 1.00 97.00 214 GLN A C 1
ATOM 1772 O O . GLN A 1 214 ? -23.033 3.097 7.728 1.00 97.00 214 GLN A O 1
ATOM 1777 N N . GLU A 1 215 ? -22.972 5.239 8.384 1.00 96.94 215 GLU A N 1
ATOM 1778 C CA . GLU A 1 215 ? -21.884 5.632 7.483 1.00 96.94 215 GLU A CA 1
ATOM 1779 C C . GLU A 1 215 ? -20.604 4.805 7.708 1.00 96.94 215 GLU A C 1
ATOM 1781 O O . GLU A 1 215 ? -19.986 4.359 6.744 1.00 96.94 215 GLU A O 1
ATOM 1786 N N . LYS A 1 216 ? -20.223 4.536 8.967 1.00 97.56 216 LYS A N 1
ATOM 1787 C CA . LYS A 1 216 ? -19.060 3.686 9.279 1.00 97.56 216 LYS A CA 1
ATOM 1788 C C . LYS A 1 216 ? -19.314 2.225 8.901 1.00 97.56 216 LYS A C 1
ATOM 1790 O O . LYS A 1 216 ? -18.408 1.570 8.397 1.00 97.56 216 LYS A O 1
ATOM 1795 N N . ILE A 1 217 ? -20.537 1.729 9.102 1.00 98.06 217 ILE A N 1
ATOM 1796 C CA . ILE A 1 217 ? -20.932 0.368 8.706 1.00 98.06 217 ILE A CA 1
ATOM 1797 C C . ILE A 1 217 ? -20.812 0.189 7.190 1.00 98.06 217 ILE A C 1
ATOM 1799 O O . ILE A 1 217 ? -20.248 -0.806 6.742 1.00 98.06 217 ILE A O 1
ATOM 1803 N N . ASP A 1 218 ? -21.305 1.145 6.404 1.00 97.56 218 ASP A N 1
ATOM 1804 C CA . ASP A 1 218 ? -21.265 1.068 4.942 1.00 97.56 218 ASP A CA 1
ATOM 1805 C C . ASP A 1 218 ? -19.817 1.084 4.424 1.00 97.56 218 ASP A C 1
ATOM 1807 O O . ASP A 1 218 ? -19.457 0.270 3.575 1.00 97.56 218 ASP A O 1
ATOM 1811 N N . ILE A 1 219 ? -18.955 1.927 5.008 1.00 98.19 219 ILE A N 1
ATOM 1812 C CA . ILE A 1 219 ? -17.513 1.953 4.713 1.00 98.19 219 ILE A CA 1
ATOM 1813 C C . ILE A 1 219 ? -16.857 0.602 5.031 1.00 98.19 219 ILE A C 1
ATOM 1815 O O . ILE A 1 219 ? -16.138 0.057 4.197 1.00 98.19 219 ILE A O 1
ATOM 1819 N N . LEU A 1 220 ? -17.109 0.041 6.216 1.00 98.38 220 LEU A N 1
ATOM 1820 C CA . LEU A 1 220 ? -16.506 -1.226 6.639 1.00 98.38 220 LEU A CA 1
ATOM 1821 C C . LEU A 1 220 ? -16.970 -2.404 5.776 1.00 98.38 220 LEU A C 1
ATOM 1823 O O . LEU A 1 220 ? -16.162 -3.271 5.457 1.00 98.38 220 LEU A O 1
ATOM 1827 N N . LYS A 1 221 ? -18.237 -2.420 5.344 1.00 98.00 221 LYS A N 1
ATOM 1828 C CA . LYS A 1 221 ? -18.736 -3.420 4.388 1.00 98.00 221 LYS A CA 1
ATOM 1829 C C . LYS A 1 221 ? -17.980 -3.349 3.068 1.00 98.00 221 LYS A C 1
ATOM 1831 O O . LYS A 1 221 ? -17.521 -4.380 2.594 1.00 98.00 221 LYS A O 1
ATOM 1836 N N . LEU A 1 222 ? -17.791 -2.145 2.523 1.00 97.56 222 LEU A N 1
ATOM 1837 C CA . LEU A 1 222 ? -17.012 -1.951 1.299 1.00 97.56 222 LEU A CA 1
ATOM 1838 C C . LEU A 1 222 ? -15.554 -2.397 1.477 1.00 97.56 222 LEU A C 1
ATOM 1840 O O . LEU A 1 222 ? -15.001 -3.064 0.605 1.00 97.56 222 LEU A O 1
ATOM 1844 N N . TRP A 1 223 ? -14.927 -2.081 2.614 1.00 97.88 223 TRP A N 1
ATOM 1845 C CA . TRP A 1 223 ? -13.579 -2.572 2.919 1.00 97.88 223 TRP A CA 1
ATOM 1846 C C . TRP A 1 223 ? -13.538 -4.092 3.002 1.00 97.88 223 TRP A C 1
ATOM 1848 O O . TRP A 1 223 ? -12.597 -4.688 2.505 1.00 97.88 223 TRP A O 1
ATOM 1858 N N . ARG A 1 224 ? -14.558 -4.731 3.577 1.00 96.94 224 ARG A N 1
ATOM 1859 C CA . ARG A 1 224 ? -14.626 -6.188 3.712 1.00 96.94 224 ARG A CA 1
ATOM 1860 C C . ARG A 1 224 ? -14.728 -6.912 2.371 1.00 96.94 224 ARG A C 1
ATOM 1862 O O . ARG A 1 224 ? -14.167 -8.002 2.241 1.00 96.94 224 ARG A O 1
ATOM 1869 N N . THR A 1 225 ? -15.462 -6.353 1.411 1.00 95.38 225 THR A N 1
ATOM 1870 C CA . THR A 1 225 ? -15.786 -7.031 0.146 1.00 95.38 225 THR A CA 1
ATOM 1871 C C . THR A 1 225 ? -14.899 -6.618 -1.024 1.00 95.38 225 THR A C 1
ATOM 1873 O O . THR A 1 225 ? -14.725 -7.418 -1.938 1.00 95.38 225 THR A O 1
ATOM 1876 N N . ASN A 1 226 ? -14.321 -5.413 -1.003 1.00 95.75 226 ASN A N 1
ATOM 1877 C CA . ASN A 1 226 ? -13.672 -4.824 -2.181 1.00 95.75 226 ASN A CA 1
ATOM 1878 C C . ASN A 1 226 ? -12.236 -4.324 -1.913 1.00 95.75 226 ASN A C 1
ATOM 1880 O O . ASN A 1 226 ? -11.669 -3.619 -2.751 1.00 95.75 226 ASN A O 1
ATOM 1884 N N . TYR A 1 227 ? -11.627 -4.645 -0.764 1.00 96.06 227 TYR A N 1
ATOM 1885 C CA . TYR A 1 227 ? -10.212 -4.323 -0.542 1.00 96.06 227 TYR A CA 1
ATOM 1886 C C . TYR A 1 227 ? -9.299 -5.069 -1.517 1.00 96.06 227 TYR A C 1
ATOM 1888 O O . TYR A 1 227 ? -9.590 -6.182 -1.953 1.00 96.06 227 TYR A O 1
ATOM 1896 N N . LYS A 1 228 ? -8.138 -4.476 -1.809 1.00 95.06 228 LYS A N 1
ATOM 1897 C CA . LYS A 1 228 ? -7.117 -5.110 -2.645 1.00 95.06 228 LYS A CA 1
ATOM 1898 C C . LYS A 1 228 ? -5.736 -4.994 -2.014 1.00 95.06 228 LYS A C 1
ATOM 1900 O O . LYS A 1 228 ? -5.099 -3.945 -2.096 1.00 95.06 228 LYS A O 1
ATOM 1905 N N . LYS A 1 229 ? -5.277 -6.078 -1.382 1.00 93.50 229 LYS A N 1
ATOM 1906 C CA . LYS A 1 229 ? -3.912 -6.212 -0.844 1.00 93.50 229 LYS A CA 1
ATOM 1907 C C . LYS A 1 229 ? -2.959 -6.633 -1.959 1.00 93.50 229 LYS A C 1
ATOM 1909 O O . LYS A 1 229 ? -3.275 -7.553 -2.709 1.00 93.50 229 LYS A O 1
ATOM 1914 N N . GLY A 1 230 ? -1.792 -6.005 -2.050 1.00 88.69 230 GLY A N 1
ATOM 1915 C CA . GLY A 1 230 ? -0.738 -6.503 -2.927 1.00 88.69 230 GLY A CA 1
ATOM 1916 C C . GLY A 1 230 ? 0.321 -5.478 -3.296 1.00 88.69 230 GLY A C 1
ATOM 1917 O O . GLY A 1 230 ? 0.455 -4.422 -2.672 1.00 88.69 230 GLY A O 1
ATOM 1918 N N . MET A 1 231 ? 1.063 -5.828 -4.344 1.00 84.81 231 MET A N 1
ATOM 1919 C CA . MET A 1 231 ? 2.100 -4.994 -4.935 1.00 84.81 231 MET A CA 1
ATOM 1920 C C . MET A 1 231 ? 1.508 -4.117 -6.033 1.00 84.81 231 MET A C 1
ATOM 1922 O O . MET A 1 231 ? 0.803 -4.595 -6.921 1.00 84.81 231 MET A O 1
ATOM 1926 N N . PHE A 1 232 ? 1.854 -2.838 -6.000 1.00 88.75 232 PHE A N 1
ATOM 1927 C CA . PHE A 1 232 ? 1.422 -1.843 -6.967 1.00 88.75 232 PHE A CA 1
ATOM 1928 C C . PHE A 1 232 ? 2.633 -1.084 -7.487 1.00 88.75 232 PHE A C 1
ATOM 1930 O O . PHE A 1 232 ? 3.546 -0.749 -6.730 1.00 88.75 232 PHE A O 1
ATOM 1937 N N . LEU A 1 233 ? 2.642 -0.775 -8.780 1.00 85.31 233 LEU A N 1
ATOM 1938 C CA . LEU A 1 233 ? 3.693 0.038 -9.374 1.00 85.31 233 LEU A CA 1
ATOM 1939 C C . LEU A 1 233 ? 3.138 1.429 -9.680 1.00 85.31 233 LEU A C 1
ATOM 1941 O O . LEU A 1 233 ? 2.297 1.594 -10.559 1.00 85.31 233 LEU A O 1
ATOM 1945 N N . ILE A 1 234 ? 3.604 2.437 -8.948 1.00 87.94 234 ILE A N 1
ATOM 1946 C CA . ILE A 1 234 ? 3.270 3.836 -9.208 1.00 87.94 234 ILE A CA 1
ATOM 1947 C C . ILE A 1 234 ? 4.050 4.292 -10.434 1.00 87.94 234 ILE A C 1
ATOM 1949 O O . ILE A 1 234 ? 5.283 4.255 -10.452 1.00 87.94 234 ILE A O 1
ATOM 1953 N N . LEU A 1 235 ? 3.321 4.732 -11.456 1.00 82.06 235 LEU A N 1
ATOM 1954 C CA . LEU A 1 235 ? 3.878 5.137 -12.747 1.00 82.06 235 LEU A CA 1
ATOM 1955 C C . LEU A 1 235 ? 3.771 6.638 -12.991 1.00 82.06 235 LEU A C 1
ATOM 1957 O O . LEU A 1 235 ? 4.603 7.205 -13.698 1.00 82.06 235 LEU A O 1
ATOM 1961 N N . GLU A 1 236 ? 2.774 7.292 -12.395 1.00 83.00 236 GLU A N 1
ATOM 1962 C CA . GLU A 1 236 ? 2.503 8.710 -12.615 1.00 83.00 236 GLU A CA 1
ATOM 1963 C C . GLU A 1 236 ? 1.861 9.359 -11.381 1.00 83.00 236 GLU A C 1
ATOM 1965 O O . GLU A 1 236 ? 1.114 8.724 -10.638 1.00 83.00 236 GLU A O 1
ATOM 1970 N N . TYR A 1 237 ? 2.116 10.654 -11.186 1.00 84.38 237 TYR A N 1
ATOM 1971 C CA . TYR A 1 237 ? 1.357 11.496 -10.263 1.00 84.38 237 TYR A CA 1
ATOM 1972 C C . TYR A 1 237 ? 0.519 12.496 -11.061 1.00 84.38 237 TYR A C 1
ATOM 1974 O O . TYR A 1 237 ? 1.075 13.358 -11.745 1.00 84.38 237 TYR A O 1
ATOM 1982 N N . GLN A 1 238 ? -0.804 12.391 -10.958 1.00 81.88 238 GLN A N 1
ATOM 1983 C CA . GLN A 1 238 ? -1.752 13.326 -11.559 1.00 81.88 238 GLN A CA 1
ATOM 1984 C C . GLN A 1 238 ? -2.272 14.325 -10.516 1.00 81.88 238 GLN A C 1
ATOM 1986 O O . GLN A 1 238 ? -1.986 14.214 -9.324 1.00 81.88 238 GLN A O 1
ATOM 1991 N N . ALA A 1 239 ? -3.033 15.326 -10.967 1.00 78.25 239 ALA A N 1
ATOM 1992 C CA . ALA A 1 239 ? -3.558 16.379 -10.096 1.00 78.25 239 ALA A CA 1
ATOM 1993 C C . ALA A 1 239 ? -4.559 15.864 -9.043 1.00 78.25 239 ALA A C 1
ATOM 1995 O O . ALA A 1 239 ? -4.668 16.454 -7.976 1.00 78.25 239 ALA A O 1
ATOM 1996 N N . GLU A 1 240 ? -5.279 14.777 -9.339 1.00 81.50 240 GLU A N 1
ATOM 1997 C CA . GLU A 1 240 ? -6.348 14.242 -8.483 1.00 81.50 240 GLU A CA 1
ATOM 1998 C C . GLU A 1 240 ? -5.975 12.957 -7.737 1.00 81.50 240 GLU A C 1
ATOM 2000 O O . GLU A 1 240 ? -6.690 12.581 -6.809 1.00 81.50 240 GLU A O 1
ATOM 2005 N N . TYR A 1 241 ? -4.912 12.261 -8.150 1.00 90.12 241 TYR A N 1
ATOM 2006 C CA . TYR A 1 241 ? -4.496 10.969 -7.599 1.00 90.12 241 TYR A CA 1
ATOM 2007 C C . TYR A 1 241 ? -3.114 10.541 -8.125 1.00 90.12 241 TYR A C 1
ATOM 2009 O O . TYR A 1 241 ? -2.628 11.039 -9.143 1.00 90.12 241 TYR A O 1
ATOM 2017 N N . ALA A 1 242 ? -2.486 9.576 -7.453 1.00 91.81 242 ALA A N 1
ATOM 2018 C CA . ALA A 1 242 ? -1.391 8.797 -8.025 1.00 91.81 242 ALA A CA 1
ATOM 2019 C C . ALA A 1 242 ? -1.943 7.666 -8.896 1.00 91.81 242 ALA A C 1
ATOM 2021 O O . ALA A 1 242 ? -2.943 7.048 -8.540 1.00 91.81 242 ALA A O 1
ATOM 2022 N N . VAL A 1 243 ? -1.287 7.385 -10.018 1.00 90.00 243 VAL A N 1
ATOM 2023 C CA . VAL A 1 243 ? -1.661 6.294 -10.920 1.00 90.00 243 VAL A CA 1
ATOM 2024 C C . VAL A 1 243 ? -0.761 5.100 -10.651 1.00 90.00 243 VAL A C 1
ATOM 2026 O O . VAL A 1 243 ? 0.453 5.152 -10.880 1.00 90.00 243 VAL A O 1
ATOM 2029 N N . ALA A 1 244 ? -1.376 4.027 -10.174 1.00 92.56 244 ALA A N 1
ATOM 2030 C CA . ALA A 1 244 ? -0.749 2.733 -9.982 1.00 92.56 244 ALA A CA 1
ATOM 2031 C C . ALA A 1 244 ? -1.171 1.757 -11.078 1.00 92.56 244 ALA A C 1
ATOM 2033 O O . ALA A 1 244 ? -2.302 1.826 -11.548 1.00 92.56 244 ALA A O 1
ATOM 2034 N N . ILE A 1 245 ? -0.305 0.814 -11.431 1.00 85.56 245 ILE A N 1
ATOM 2035 C CA . ILE A 1 245 ? -0.661 -0.355 -12.239 1.00 85.56 245 ILE A CA 1
ATOM 2036 C C . ILE A 1 245 ? -0.575 -1.622 -11.385 1.00 85.56 245 ILE A C 1
ATOM 2038 O O . ILE A 1 245 ? 0.345 -1.768 -10.573 1.00 85.56 245 ILE A O 1
ATOM 2042 N N . ALA A 1 246 ? -1.561 -2.502 -11.541 1.00 87.88 246 ALA A N 1
ATOM 2043 C CA . ALA A 1 246 ? -1.601 -3.830 -10.934 1.00 87.88 246 ALA A CA 1
ATOM 2044 C C . ALA A 1 246 ? -2.577 -4.741 -11.703 1.00 87.88 246 ALA A C 1
ATOM 2046 O O . ALA A 1 246 ? -3.538 -4.229 -12.288 1.00 87.88 246 ALA A O 1
ATOM 2047 N N . PRO A 1 247 ? -2.399 -6.073 -11.664 1.00 81.44 247 PRO A N 1
ATOM 2048 C CA . PRO A 1 247 ? -3.328 -7.008 -12.295 1.00 81.44 247 PRO A CA 1
ATOM 2049 C C . PRO A 1 247 ? -4.692 -6.983 -11.595 1.00 81.44 247 PRO A C 1
ATOM 2051 O O . PRO A 1 247 ? -4.743 -6.929 -10.367 1.00 81.44 247 PRO A O 1
ATOM 2054 N N . ASN A 1 248 ? -5.799 -7.006 -12.335 1.00 82.81 248 ASN A N 1
ATOM 2055 C CA . ASN A 1 248 ? -7.143 -7.240 -11.787 1.00 82.81 248 ASN A CA 1
ATOM 2056 C C . ASN A 1 248 ? -7.354 -8.725 -11.426 1.00 82.81 248 ASN A C 1
ATOM 2058 O O . ASN A 1 248 ? -6.451 -9.544 -11.582 1.00 82.81 248 ASN A O 1
ATOM 2062 N N . ASP A 1 249 ? -8.563 -9.084 -10.994 1.00 80.00 249 ASP A N 1
ATOM 2063 C CA . ASP A 1 249 ? -8.914 -10.465 -10.618 1.00 80.00 249 ASP A CA 1
ATOM 2064 C C . ASP A 1 249 ? -8.810 -11.466 -11.785 1.00 80.00 249 ASP A C 1
ATOM 2066 O O . ASP A 1 249 ? -8.760 -12.674 -11.574 1.00 80.00 249 ASP A O 1
ATOM 2070 N N . GLN A 1 250 ? -8.762 -10.969 -13.025 1.00 80.12 250 GLN A N 1
ATOM 2071 C CA . GLN A 1 250 ? -8.577 -11.761 -14.245 1.00 80.12 250 GLN A CA 1
ATOM 2072 C C . GLN A 1 250 ? -7.102 -11.824 -14.686 1.00 80.12 250 GLN A C 1
ATOM 2074 O O . GLN A 1 250 ? -6.794 -12.441 -15.702 1.00 80.12 250 GLN A O 1
ATOM 2079 N N . GLY A 1 251 ?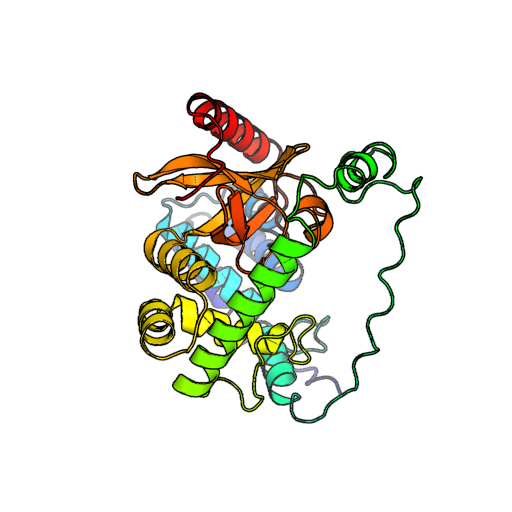 -6.186 -11.201 -13.935 1.00 80.19 251 GLY A N 1
ATOM 2080 C CA . GLY A 1 251 ? -4.757 -11.139 -14.246 1.00 80.19 251 GLY A CA 1
ATOM 2081 C C . GLY A 1 251 ? -4.372 -10.063 -15.267 1.00 80.19 251 GLY A C 1
ATOM 2082 O O . GLY A 1 251 ? -3.217 -9.998 -15.674 1.00 80.19 251 GLY A O 1
ATOM 2083 N N . GLU A 1 252 ? -5.309 -9.214 -15.687 1.00 83.88 252 GLU A N 1
ATOM 2084 C CA . GLU A 1 252 ? -5.059 -8.159 -16.668 1.00 83.88 252 GLU A CA 1
ATOM 2085 C C . GLU A 1 252 ? -4.560 -6.887 -15.985 1.00 83.88 252 GLU A C 1
ATOM 2087 O O . GLU A 1 252 ? -5.154 -6.427 -15.007 1.00 83.88 252 GLU A O 1
ATOM 2092 N N . ASP A 1 253 ? -3.523 -6.260 -16.533 1.00 84.38 253 ASP A N 1
ATOM 2093 C CA . ASP A 1 253 ? -3.006 -4.997 -16.013 1.00 84.38 253 ASP A CA 1
ATOM 2094 C C . ASP A 1 253 ? -4.050 -3.876 -16.090 1.00 84.38 253 ASP A C 1
ATOM 2096 O O . ASP A 1 253 ? -4.519 -3.498 -17.169 1.00 84.38 253 ASP A O 1
ATOM 2100 N N . ARG A 1 254 ? -4.389 -3.294 -14.936 1.00 90.25 254 ARG A N 1
ATOM 2101 C CA . ARG A 1 254 ? -5.305 -2.153 -14.824 1.00 90.25 254 ARG A CA 1
ATOM 2102 C C . ARG A 1 254 ? -4.652 -0.986 -14.100 1.00 90.25 254 ARG A C 1
ATOM 2104 O O . ARG A 1 254 ? -3.804 -1.171 -13.227 1.00 90.25 254 ARG A O 1
ATOM 2111 N N . LEU A 1 255 ? -5.073 0.225 -14.469 1.00 90.50 255 LEU A N 1
ATOM 2112 C CA . LEU A 1 255 ? -4.659 1.459 -13.806 1.00 90.50 255 LEU A CA 1
ATOM 2113 C C . LEU A 1 255 ? -5.615 1.800 -12.661 1.00 90.50 255 LEU A C 1
ATOM 2115 O O . LEU A 1 255 ? -6.830 1.756 -12.836 1.00 90.50 255 LEU A O 1
ATOM 2119 N N . TYR A 1 256 ? -5.060 2.207 -11.525 1.00 95.06 256 TYR A N 1
ATOM 2120 C CA . TYR A 1 256 ? -5.782 2.599 -10.318 1.00 95.06 256 TYR A CA 1
ATOM 2121 C C . TYR A 1 256 ? -5.400 4.023 -9.917 1.00 95.06 256 TYR A C 1
ATOM 2123 O O . TYR A 1 256 ? -4.218 4.334 -9.769 1.00 95.06 256 TYR A O 1
ATOM 2131 N N . GLY A 1 257 ? -6.399 4.885 -9.736 1.00 94.69 257 GLY A N 1
ATOM 2132 C CA . GLY A 1 257 ? -6.232 6.250 -9.248 1.00 94.69 257 GLY A CA 1
ATOM 2133 C C . GLY A 1 257 ? -6.350 6.300 -7.728 1.00 94.69 257 GLY A C 1
ATOM 2134 O O . GLY A 1 257 ? -7.457 6.280 -7.200 1.00 94.69 257 GLY A O 1
ATOM 2135 N N . ILE A 1 258 ? -5.216 6.380 -7.033 1.00 96.62 258 ILE A N 1
ATOM 2136 C CA . ILE A 1 258 ? -5.124 6.333 -5.570 1.00 96.62 258 ILE A CA 1
ATOM 2137 C C . ILE A 1 258 ? -5.000 7.748 -4.997 1.00 96.62 258 ILE A C 1
ATOM 2139 O O . ILE A 1 258 ? -4.059 8.485 -5.315 1.00 96.62 258 ILE A O 1
ATOM 2143 N N . LYS A 1 259 ? -5.921 8.118 -4.108 1.00 95.25 259 LYS A N 1
ATOM 2144 C CA . LYS A 1 259 ? -5.870 9.365 -3.341 1.00 95.25 259 LYS A CA 1
ATOM 2145 C C . LYS A 1 259 ? -5.110 9.189 -2.031 1.00 95.25 259 LYS A C 1
ATOM 2147 O O . LYS A 1 259 ? -5.094 8.130 -1.406 1.00 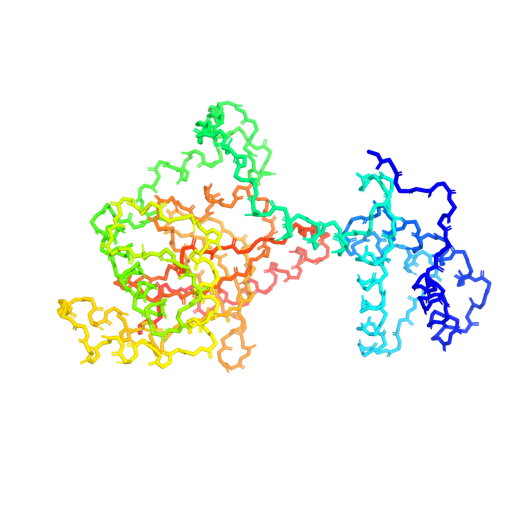95.25 259 LYS A O 1
ATOM 2152 N N . GLY A 1 260 ? -4.478 10.280 -1.623 1.00 92.94 260 GLY A N 1
ATOM 2153 C CA . GLY A 1 260 ? -3.885 10.437 -0.308 1.00 92.94 260 GLY A CA 1
ATOM 2154 C C . GLY A 1 260 ? -4.922 10.498 0.814 1.00 92.94 260 GLY A C 1
ATOM 2155 O O . GLY A 1 260 ? -6.063 10.892 0.587 1.00 92.94 260 GLY A O 1
ATOM 2156 N N . ILE A 1 261 ? -4.523 10.168 2.040 1.00 90.50 261 ILE A N 1
ATOM 2157 C CA . ILE A 1 261 ? -5.395 10.300 3.221 1.00 90.50 261 ILE A CA 1
ATOM 2158 C C . ILE A 1 261 ? -5.153 11.657 3.888 1.00 90.50 261 ILE A C 1
ATOM 2160 O O . ILE A 1 261 ? -6.022 12.524 3.892 1.00 90.50 261 ILE A O 1
ATOM 2164 N N . SER A 1 262 ? -3.948 11.854 4.431 1.00 84.62 262 SER A N 1
ATOM 2165 C CA . SER A 1 262 ? -3.525 13.120 5.047 1.00 84.62 262 SER A CA 1
ATOM 2166 C C . SER A 1 262 ? -2.856 14.054 4.050 1.00 84.62 262 SER A C 1
ATOM 2168 O O . SER A 1 262 ? -3.185 15.236 3.994 1.00 84.62 262 SER A O 1
ATOM 2170 N N . ASP A 1 263 ? -1.939 13.494 3.270 1.00 83.62 263 ASP A N 1
ATOM 2171 C CA . ASP A 1 263 ? -1.207 14.140 2.193 1.00 83.62 263 ASP A CA 1
ATOM 2172 C C . ASP A 1 263 ? -1.382 13.297 0.929 1.00 83.62 263 ASP A C 1
ATOM 2174 O O . ASP A 1 263 ? -1.706 12.110 1.020 1.00 83.62 263 ASP A O 1
ATOM 2178 N N . SER A 1 264 ? -1.135 13.885 -0.244 1.00 87.88 264 SER A N 1
ATOM 2179 C CA . SER A 1 264 ? -1.124 13.134 -1.502 1.00 87.88 264 SER A CA 1
ATOM 2180 C C . SER A 1 264 ? -0.119 11.973 -1.450 1.00 87.88 264 SER A C 1
ATOM 2182 O O . SER A 1 264 ? 0.906 12.048 -0.765 1.00 87.88 264 SER A O 1
ATOM 2184 N N . VAL A 1 265 ? -0.353 10.917 -2.233 1.00 89.00 265 VAL A N 1
ATOM 2185 C CA . VAL A 1 265 ? 0.587 9.784 -2.334 1.00 89.00 265 VAL A CA 1
ATOM 2186 C C . VAL A 1 265 ? 1.985 10.256 -2.771 1.00 89.00 265 VAL A C 1
ATOM 2188 O O . VAL A 1 265 ? 2.986 9.779 -2.242 1.00 89.00 265 VAL A O 1
ATOM 2191 N N . ALA A 1 266 ? 2.075 11.254 -3.658 1.00 83.62 266 ALA A N 1
ATOM 2192 C CA . ALA A 1 266 ? 3.349 11.833 -4.091 1.00 83.62 266 ALA A CA 1
ATOM 2193 C C . ALA A 1 266 ? 4.139 12.453 -2.924 1.00 83.62 266 ALA A C 1
ATOM 2195 O O . ALA A 1 266 ? 5.353 12.262 -2.803 1.00 83.62 266 ALA A O 1
ATOM 2196 N N . THR A 1 267 ? 3.442 13.182 -2.051 1.00 80.25 267 THR A N 1
ATOM 2197 C CA . THR A 1 267 ? 4.007 13.848 -0.869 1.00 80.25 267 THR A CA 1
ATOM 2198 C C . THR A 1 267 ? 4.389 12.846 0.218 1.00 80.25 267 THR A C 1
ATOM 2200 O O . THR A 1 267 ? 5.398 13.055 0.905 1.00 80.25 267 THR A O 1
ATOM 2203 N N . THR A 1 268 ? 3.612 11.765 0.350 1.00 80.81 268 THR A N 1
ATOM 2204 C CA . THR A 1 268 ? 3.874 10.647 1.264 1.00 80.81 268 THR A CA 1
ATOM 2205 C C . THR A 1 268 ? 5.119 9.868 0.849 1.00 80.81 268 THR A C 1
ATOM 2207 O O . THR A 1 268 ? 6.002 9.666 1.680 1.00 80.81 268 THR A O 1
ATOM 2210 N N . LEU A 1 269 ? 5.227 9.487 -0.430 1.00 79.69 269 LEU A N 1
ATOM 2211 C CA . LEU A 1 269 ? 6.319 8.649 -0.934 1.00 79.69 269 LEU A CA 1
ATOM 2212 C C . LEU A 1 269 ? 7.625 9.422 -1.143 1.00 79.69 269 LEU A C 1
ATOM 2214 O O . LEU A 1 269 ? 8.684 8.961 -0.733 1.00 79.69 269 LEU A O 1
ATOM 2218 N N . ARG A 1 270 ? 7.575 10.601 -1.782 1.00 76.06 270 ARG A N 1
ATOM 2219 C CA . ARG A 1 270 ? 8.764 11.398 -2.166 1.00 76.06 270 ARG A CA 1
ATOM 2220 C C . ARG A 1 270 ? 9.830 10.612 -2.944 1.00 76.06 270 ARG A C 1
ATOM 2222 O O . ARG A 1 270 ? 11.016 10.909 -2.821 1.00 76.06 270 ARG A O 1
ATOM 2229 N N . GLN A 1 271 ? 9.409 9.634 -3.741 1.00 71.75 271 GLN A N 1
ATOM 2230 C CA . GLN A 1 271 ? 10.294 8.808 -4.558 1.00 71.75 271 GLN A CA 1
ATOM 2231 C C . GLN A 1 271 ? 10.201 9.156 -6.045 1.00 71.75 271 GLN A C 1
ATOM 2233 O O . GLN A 1 271 ? 9.224 9.750 -6.517 1.00 71.75 271 GLN A O 1
ATOM 2238 N N . ASN A 1 272 ? 11.243 8.762 -6.776 1.00 71.12 272 ASN A N 1
ATOM 2239 C CA . ASN A 1 272 ? 11.275 8.824 -8.231 1.00 71.12 272 ASN A CA 1
ATOM 2240 C C . ASN A 1 272 ? 10.347 7.765 -8.817 1.00 71.12 272 ASN A C 1
ATOM 2242 O O . ASN A 1 272 ? 10.184 6.685 -8.255 1.00 71.12 272 ASN A O 1
ATOM 2246 N N . LEU A 1 273 ? 9.776 8.071 -9.976 1.00 75.69 273 LEU A N 1
ATOM 2247 C CA . LEU A 1 273 ? 8.955 7.124 -10.713 1.00 75.69 273 LEU A CA 1
ATOM 2248 C C . LEU A 1 273 ? 9.784 6.384 -11.775 1.00 75.69 273 LEU A C 1
ATOM 2250 O O . LEU A 1 273 ? 10.706 6.976 -12.349 1.00 75.69 273 LEU A O 1
ATOM 2254 N N . PRO A 1 274 ? 9.439 5.123 -12.081 1.00 77.75 274 PRO A N 1
ATOM 2255 C CA . PRO A 1 274 ? 8.401 4.323 -11.426 1.00 77.75 274 PRO A CA 1
ATOM 2256 C C . PRO A 1 274 ? 8.843 3.830 -10.035 1.00 77.75 274 PRO A C 1
ATOM 2258 O O . PRO A 1 274 ? 10.037 3.697 -9.782 1.00 77.75 274 PRO A O 1
ATOM 2261 N N . THR A 1 275 ? 7.889 3.602 -9.130 1.00 79.62 275 THR A N 1
ATOM 2262 C CA . THR A 1 275 ? 8.142 3.176 -7.739 1.00 79.62 275 THR A CA 1
ATOM 2263 C C . THR A 1 275 ? 7.211 2.036 -7.362 1.00 79.62 275 THR A C 1
ATOM 2265 O O . THR A 1 275 ? 6.004 2.134 -7.580 1.00 79.62 275 THR A O 1
ATOM 2268 N N . GLN A 1 276 ? 7.758 0.960 -6.797 1.00 80.75 276 GLN A N 1
ATOM 2269 C CA . GLN A 1 276 ? 6.964 -0.175 -6.338 1.00 80.75 276 GLN A CA 1
ATOM 2270 C C . GLN A 1 276 ? 6.584 -0.001 -4.868 1.00 80.75 276 GLN A C 1
ATOM 2272 O O . GLN A 1 276 ? 7.428 0.319 -4.026 1.00 80.75 276 GLN A O 1
ATOM 2277 N N . ILE A 1 277 ? 5.310 -0.233 -4.572 1.00 84.25 277 ILE A N 1
ATOM 2278 C CA . ILE A 1 277 ? 4.756 -0.159 -3.227 1.00 84.25 277 ILE A CA 1
ATOM 2279 C C . ILE A 1 277 ? 3.979 -1.427 -2.883 1.00 84.25 277 ILE A C 1
ATOM 2281 O O . ILE A 1 277 ? 3.398 -2.061 -3.761 1.00 84.25 277 ILE A O 1
ATOM 2285 N N . GLU A 1 278 ? 3.926 -1.750 -1.598 1.00 87.19 278 GLU A N 1
ATOM 2286 C CA . GLU A 1 278 ? 2.998 -2.728 -1.033 1.00 87.19 278 GLU A CA 1
ATOM 2287 C C . GLU A 1 278 ? 2.002 -2.004 -0.135 1.00 87.19 278 GLU A C 1
ATOM 2289 O O . GLU A 1 278 ? 2.385 -1.222 0.738 1.00 87.19 278 GLU A O 1
ATOM 2294 N N . THR A 1 279 ? 0.713 -2.231 -0.356 1.00 94.19 279 THR A N 1
ATOM 2295 C CA . THR A 1 279 ? -0.344 -1.624 0.459 1.00 94.19 279 THR A CA 1
ATOM 2296 C C . THR A 1 279 ? -1.656 -2.396 0.304 1.00 94.19 279 THR A C 1
ATOM 2298 O O . THR A 1 279 ? -1.735 -3.374 -0.446 1.00 94.19 279 THR A O 1
ATOM 2301 N N . VAL A 1 280 ? -2.691 -1.974 1.028 1.00 97.50 280 VAL A N 1
ATOM 2302 C CA . VAL A 1 280 ? -4.070 -2.414 0.806 1.00 97.50 280 VAL A CA 1
ATOM 2303 C C . VAL A 1 280 ? -4.868 -1.233 0.288 1.00 97.50 280 VAL A C 1
ATOM 2305 O O . VAL A 1 280 ? -5.042 -0.245 0.999 1.00 97.50 280 VAL A O 1
ATOM 2308 N N . LEU A 1 281 ? -5.358 -1.341 -0.946 1.00 97.94 281 LEU A N 1
ATOM 2309 C CA . LEU A 1 281 ? -6.282 -0.364 -1.504 1.00 97.94 281 LEU A CA 1
ATOM 2310 C C . LEU A 1 281 ? -7.672 -0.567 -0.916 1.00 97.94 281 LEU A C 1
ATOM 2312 O O . LEU A 1 281 ? -8.160 -1.696 -0.848 1.00 97.94 281 LEU A O 1
ATOM 2316 N N . LEU A 1 282 ? -8.302 0.538 -0.527 1.00 98.19 282 LEU A N 1
ATOM 2317 C CA . LEU A 1 282 ? -9.618 0.553 0.097 1.00 98.19 282 LEU A CA 1
ATOM 2318 C C . LEU A 1 282 ? -10.579 1.467 -0.676 1.00 98.19 282 LEU A C 1
ATOM 2320 O O . LEU A 1 282 ? -10.197 2.596 -1.009 1.00 98.19 282 LEU A O 1
ATOM 2324 N N . PRO A 1 283 ? -11.829 1.034 -0.924 1.00 97.69 283 PRO A N 1
ATOM 2325 C CA . PRO A 1 283 ? -12.898 1.938 -1.341 1.00 97.69 283 PRO A CA 1
ATOM 2326 C C . PRO A 1 283 ? -13.253 2.916 -0.215 1.00 97.69 283 PRO A C 1
ATOM 2328 O O . PRO A 1 283 ? -13.373 2.537 0.951 1.00 97.69 283 PRO A O 1
ATOM 2331 N N . PHE A 1 284 ? -13.441 4.189 -0.551 1.00 97.31 284 PHE A N 1
ATOM 2332 C CA . PHE A 1 284 ? -13.875 5.202 0.405 1.00 97.31 284 PHE A CA 1
ATOM 2333 C C . PHE A 1 284 ? -14.612 6.354 -0.289 1.00 97.31 284 PHE A C 1
ATOM 2335 O O . PHE A 1 284 ? -13.990 7.236 -0.883 1.00 97.31 284 PHE A O 1
ATOM 2342 N N . LYS A 1 285 ? -15.947 6.378 -0.184 1.00 94.62 285 LYS A N 1
ATOM 2343 C CA . LYS A 1 285 ? -16.816 7.456 -0.701 1.00 94.62 285 LYS A CA 1
ATOM 2344 C C . LYS A 1 285 ? -16.536 7.781 -2.177 1.00 94.62 285 LYS A C 1
ATOM 2346 O O . LYS A 1 285 ? -16.225 8.930 -2.523 1.00 94.62 285 LYS A O 1
ATOM 2351 N N . GLY A 1 286 ? -16.588 6.753 -3.022 1.00 93.25 286 GLY A N 1
ATOM 2352 C CA . GLY A 1 286 ? -16.348 6.800 -4.465 1.00 93.25 286 GLY A CA 1
ATOM 2353 C C . GLY A 1 286 ? -14.886 7.016 -4.867 1.00 93.25 286 GLY A C 1
ATOM 2354 O O . GLY A 1 286 ? -14.622 7.406 -6.004 1.00 93.25 286 GLY A O 1
ATOM 2355 N N . LYS A 1 287 ? -13.938 6.841 -3.937 1.00 96.31 287 LYS A N 1
ATOM 2356 C CA . LYS A 1 287 ? -12.492 7.023 -4.144 1.00 96.31 287 LYS A CA 1
ATOM 2357 C C . LYS A 1 287 ? -11.749 5.736 -3.808 1.00 96.31 287 LYS A C 1
ATOM 2359 O O . LYS A 1 287 ? -12.219 4.942 -2.996 1.00 96.31 287 LYS A O 1
ATOM 2364 N N . ILE A 1 288 ? -10.547 5.587 -4.353 1.00 97.75 288 ILE A N 1
ATOM 2365 C CA . ILE A 1 288 ? -9.573 4.600 -3.879 1.00 97.75 288 ILE A CA 1
ATOM 2366 C C . ILE A 1 288 ? -8.569 5.306 -2.978 1.00 97.75 288 ILE A C 1
ATOM 2368 O O . ILE A 1 288 ? -7.926 6.271 -3.393 1.00 97.75 288 ILE A O 1
ATOM 2372 N N . ILE A 1 289 ? -8.425 4.811 -1.755 1.00 97.81 289 ILE A N 1
ATOM 2373 C CA . ILE A 1 289 ? -7.372 5.197 -0.812 1.00 97.81 289 ILE A CA 1
ATOM 2374 C C . ILE A 1 289 ? -6.568 3.955 -0.418 1.00 97.81 289 ILE A C 1
ATOM 2376 O O . ILE A 1 289 ? -6.708 2.899 -1.030 1.00 97.81 289 ILE A O 1
ATOM 2380 N N . TYR A 1 290 ? -5.731 4.081 0.605 1.00 96.88 290 TYR A N 1
ATOM 2381 C CA . TYR A 1 290 ? -4.999 2.977 1.208 1.00 96.88 290 TYR A CA 1
ATOM 2382 C C . TYR A 1 290 ? -5.304 2.869 2.709 1.00 96.88 290 TYR A C 1
ATOM 2384 O O . TYR A 1 290 ? -5.885 3.777 3.300 1.00 96.88 290 TYR A O 1
ATOM 2392 N N . ASP A 1 291 ? -4.898 1.775 3.345 1.00 92.88 291 ASP A N 1
ATOM 2393 C CA . ASP A 1 291 ? -5.139 1.463 4.764 1.00 92.88 291 ASP A CA 1
ATOM 2394 C C . ASP A 1 291 ? -4.247 2.237 5.758 1.00 92.88 291 ASP A C 1
ATOM 2396 O O . ASP A 1 291 ? -3.976 1.786 6.868 1.00 92.88 291 ASP A O 1
ATOM 2400 N N . SER A 1 292 ? -3.783 3.426 5.368 1.00 89.31 292 SER A N 1
ATOM 2401 C CA . SER A 1 292 ? -2.793 4.250 6.075 1.00 89.31 292 SER A CA 1
ATOM 2402 C C . SER A 1 292 ? -1.349 3.733 6.069 1.00 89.31 292 SER A C 1
ATOM 2404 O O . SER A 1 292 ? -0.463 4.494 6.468 1.00 89.31 292 SER A O 1
ATOM 2406 N N . PHE A 1 293 ? -1.070 2.528 5.566 1.00 89.19 293 PHE A N 1
ATOM 2407 C CA . PHE A 1 293 ? 0.288 1.994 5.473 1.00 89.19 293 PHE A CA 1
ATOM 2408 C C . PHE A 1 293 ? 0.716 1.797 4.021 1.00 89.19 293 PHE A C 1
ATOM 2410 O O . PHE A 1 293 ? -0.008 1.235 3.204 1.00 89.19 293 PHE A O 1
ATOM 2417 N N . ILE A 1 294 ? 1.921 2.261 3.691 1.00 84.81 294 ILE A N 1
ATOM 2418 C CA . ILE A 1 294 ? 2.547 1.993 2.397 1.00 84.81 294 ILE A CA 1
ATOM 2419 C C . ILE A 1 294 ? 3.964 1.489 2.650 1.00 84.81 294 ILE A C 1
ATOM 2421 O O . ILE A 1 294 ? 4.826 2.243 3.106 1.00 84.81 294 ILE A O 1
ATOM 2425 N N . GLY A 1 295 ? 4.196 0.216 2.343 1.00 76.31 295 GLY A N 1
ATOM 2426 C CA . GLY A 1 295 ? 5.532 -0.344 2.213 1.00 76.31 295 GLY A CA 1
ATOM 2427 C C . GLY A 1 295 ? 6.159 0.158 0.919 1.00 76.31 295 GLY A C 1
ATOM 2428 O O . GLY A 1 295 ? 5.516 0.161 -0.129 1.00 76.31 295 GLY A O 1
ATOM 2429 N N . THR A 1 296 ? 7.406 0.616 0.983 1.00 67.25 296 THR A N 1
ATOM 2430 C CA . THR A 1 296 ? 8.162 1.033 -0.205 1.00 67.25 296 THR A CA 1
ATOM 2431 C C . THR A 1 296 ? 9.390 0.161 -0.346 1.00 67.25 296 THR A C 1
ATOM 2433 O O . THR A 1 296 ? 10.051 -0.143 0.647 1.00 67.25 296 THR A O 1
ATOM 2436 N N . PHE A 1 297 ? 9.711 -0.202 -1.582 1.00 58.28 297 PHE A N 1
ATOM 2437 C CA . PHE A 1 297 ? 10.921 -0.948 -1.897 1.00 58.28 297 PHE A CA 1
ATOM 2438 C C . PHE A 1 297 ? 11.844 -0.016 -2.678 1.00 58.28 297 PHE A C 1
ATOM 2440 O O . PHE A 1 297 ? 11.440 0.466 -3.740 1.00 58.28 297 PHE A O 1
ATOM 2447 N N . PRO A 1 298 ? 13.056 0.288 -2.180 1.00 47.44 298 PRO A N 1
ATOM 2448 C CA . PRO A 1 298 ? 14.018 1.085 -2.926 1.00 47.44 298 PRO A CA 1
ATOM 2449 C C . PRO A 1 298 ? 14.520 0.265 -4.121 1.00 47.44 298 PRO A C 1
ATOM 2451 O O . PRO A 1 298 ? 15.530 -0.428 -4.055 1.00 47.44 298 PRO A O 1
ATOM 2454 N N . LEU A 1 299 ? 13.775 0.321 -5.221 1.00 50.06 299 LEU A N 1
ATOM 2455 C CA . LEU A 1 299 ? 14.082 -0.350 -6.476 1.00 50.06 299 LEU A CA 1
ATOM 2456 C C . LEU A 1 299 ? 14.407 0.704 -7.531 1.00 50.06 299 LEU A C 1
ATOM 2458 O O . LEU A 1 299 ? 13.643 1.641 -7.758 1.00 50.06 299 LEU A O 1
ATOM 2462 N N . SER A 1 300 ? 15.561 0.552 -8.179 1.00 46.34 300 SER A N 1
ATOM 2463 C CA . SER A 1 300 ? 15.925 1.350 -9.346 1.00 46.34 300 SER A CA 1
ATOM 2464 C C . SER A 1 300 ? 15.647 0.550 -10.617 1.00 46.34 300 SER A C 1
ATOM 2466 O O . SER A 1 300 ? 16.004 -0.622 -10.725 1.00 46.34 300 SER A O 1
ATOM 2468 N N . PHE A 1 301 ? 14.989 1.182 -11.588 1.00 50.69 301 PHE A N 1
ATOM 2469 C CA . PHE A 1 301 ? 14.624 0.541 -12.849 1.00 50.69 301 PHE A CA 1
ATOM 2470 C C . PHE A 1 301 ? 15.516 1.050 -13.984 1.00 50.69 301 PHE A C 1
ATOM 2472 O O . PHE A 1 301 ? 15.637 2.260 -14.192 1.00 50.69 301 PHE A O 1
ATOM 2479 N N . GLY A 1 302 ? 16.129 0.129 -14.732 1.00 40.75 302 GLY A N 1
ATOM 2480 C CA . GLY A 1 302 ? 16.881 0.450 -15.949 1.00 40.75 302 GLY A CA 1
ATOM 2481 C C . GLY A 1 302 ? 15.973 0.908 -17.100 1.00 40.75 302 GLY A C 1
ATOM 2482 O O . GLY A 1 302 ? 14.755 0.736 -17.055 1.00 40.75 302 GLY A O 1
ATOM 2483 N N . GLU A 1 303 ? 16.554 1.473 -18.163 1.00 46.34 303 GLU A N 1
ATOM 2484 C CA . GLU A 1 303 ? 15.786 2.015 -19.302 1.00 46.34 303 GLU A CA 1
ATOM 2485 C C . GLU A 1 303 ? 14.922 0.965 -20.021 1.00 46.34 303 GLU A C 1
ATOM 2487 O O . GLU A 1 303 ? 13.813 1.285 -20.449 1.00 46.34 303 GLU A O 1
ATOM 2492 N N . GLY A 1 304 ? 15.372 -0.295 -20.082 1.00 45.47 304 GLY A N 1
ATOM 2493 C CA . GLY A 1 304 ? 14.577 -1.402 -20.628 1.00 45.47 304 GLY A CA 1
ATOM 2494 C C . GLY A 1 304 ? 13.295 -1.661 -19.827 1.00 45.47 304 GLY A C 1
ATOM 2495 O O . GLY A 1 304 ? 12.208 -1.702 -20.397 1.00 45.47 304 GLY A O 1
ATOM 2496 N N . ALA A 1 305 ? 13.394 -1.724 -18.495 1.00 47.59 305 ALA A N 1
ATOM 2497 C CA . ALA A 1 305 ? 12.232 -1.881 -17.616 1.00 47.59 305 ALA A CA 1
ATOM 2498 C C . ALA A 1 305 ? 11.282 -0.676 -17.714 1.00 47.59 305 ALA A C 1
ATOM 2500 O O . ALA A 1 305 ? 10.071 -0.837 -17.832 1.00 47.59 305 ALA A O 1
ATOM 2501 N N . LYS A 1 306 ? 11.820 0.550 -17.770 1.00 54.53 306 LYS A N 1
ATOM 2502 C CA . LYS A 1 306 ? 11.010 1.761 -17.993 1.00 54.53 306 LYS A CA 1
ATOM 2503 C C . LYS A 1 306 ? 10.297 1.766 -19.348 1.00 54.53 306 LYS A C 1
ATOM 2505 O O . LYS A 1 306 ? 9.236 2.375 -19.469 1.00 54.53 306 LYS A O 1
ATOM 2510 N N . ALA A 1 307 ? 10.873 1.165 -20.389 1.00 58.53 307 ALA A N 1
ATOM 2511 C CA . ALA A 1 307 ? 10.196 0.999 -21.674 1.00 58.53 307 ALA A CA 1
ATOM 2512 C C . ALA A 1 307 ? 9.021 0.015 -21.556 1.00 58.53 307 ALA A C 1
ATOM 2514 O O . ALA A 1 307 ? 7.914 0.367 -21.958 1.00 58.53 307 ALA A O 1
ATOM 2515 N N . ALA A 1 308 ? 9.230 -1.133 -20.905 1.00 55.34 308 ALA A N 1
ATOM 2516 C CA . ALA A 1 308 ? 8.172 -2.109 -20.642 1.00 55.34 308 ALA A CA 1
ATOM 2517 C C . ALA A 1 308 ? 7.017 -1.506 -19.823 1.00 55.34 308 ALA A C 1
ATOM 2519 O O . ALA A 1 308 ? 5.860 -1.623 -20.209 1.00 55.34 308 ALA A O 1
ATOM 2520 N N . PHE A 1 309 ? 7.306 -0.751 -18.757 1.00 68.75 309 PHE A N 1
ATOM 2521 C CA . PHE A 1 309 ? 6.257 -0.097 -17.965 1.00 68.75 309 PHE A CA 1
ATOM 2522 C C . PHE A 1 309 ? 5.458 0.946 -18.750 1.00 68.75 309 PHE A C 1
ATOM 2524 O O . PHE A 1 309 ? 4.265 1.116 -18.505 1.00 68.75 309 PHE A O 1
ATOM 2531 N N . ARG A 1 310 ? 6.087 1.640 -19.707 1.00 70.56 310 ARG A N 1
ATOM 2532 C CA . ARG A 1 310 ? 5.377 2.561 -20.607 1.00 70.56 310 ARG A CA 1
ATOM 2533 C C . ARG A 1 310 ? 4.418 1.815 -21.530 1.00 70.56 310 ARG A C 1
ATOM 2535 O O . ARG A 1 310 ? 3.319 2.306 -21.770 1.00 70.56 310 ARG A O 1
ATOM 2542 N N . GLU A 1 311 ? 4.811 0.645 -22.019 1.00 70.31 311 GLU A N 1
ATOM 2543 C CA . GLU A 1 311 ? 3.941 -0.211 -22.826 1.00 70.31 311 GLU A CA 1
ATOM 2544 C C . GLU A 1 311 ? 2.784 -0.785 -21.998 1.00 70.31 311 GLU A C 1
ATOM 2546 O O . GLU A 1 311 ? 1.628 -0.673 -22.411 1.00 70.31 311 GLU A O 1
ATOM 2551 N N . MET A 1 312 ? 3.069 -1.305 -20.798 1.00 70.56 312 MET A N 1
ATOM 2552 C CA . MET A 1 312 ? 2.046 -1.775 -19.855 1.00 70.56 312 MET A CA 1
ATOM 2553 C C . MET A 1 312 ? 1.038 -0.665 -19.540 1.00 70.56 312 MET A C 1
ATOM 2555 O O . MET A 1 312 ? -0.168 -0.874 -19.654 1.00 70.56 312 MET A O 1
ATOM 2559 N N . TYR A 1 313 ? 1.521 0.545 -19.236 1.00 76.50 313 TYR A N 1
ATOM 2560 C CA . TYR A 1 313 ? 0.665 1.713 -19.029 1.00 76.50 313 TYR A CA 1
ATOM 2561 C C . TYR A 1 313 ? -0.197 2.000 -20.258 1.00 76.50 313 TYR A C 1
ATOM 2563 O O . TYR A 1 313 ? -1.402 2.177 -20.125 1.00 76.50 313 TYR A O 1
ATOM 2571 N N .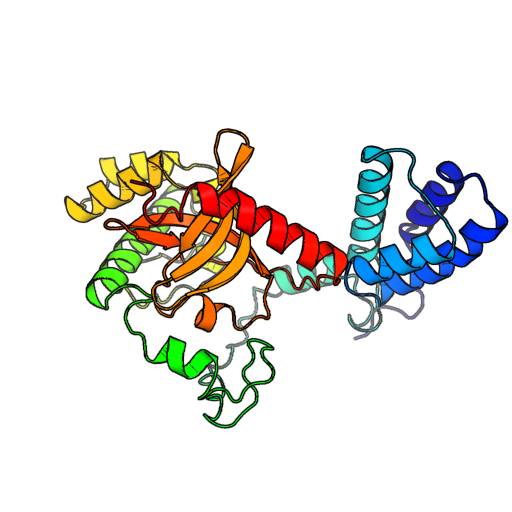 ALA A 1 314 ? 0.392 2.045 -21.457 1.00 73.25 314 ALA A N 1
ATOM 2572 C CA . ALA A 1 314 ? -0.338 2.358 -22.684 1.00 73.25 314 ALA A CA 1
ATOM 2573 C C . ALA A 1 314 ? -1.430 1.323 -22.995 1.00 73.25 314 ALA A C 1
ATOM 2575 O O . ALA A 1 314 ? -2.494 1.684 -23.499 1.00 73.25 314 ALA A O 1
ATOM 2576 N N . ASN A 1 315 ? -1.190 0.048 -22.684 1.00 76.69 315 ASN A N 1
ATOM 2577 C CA . ASN A 1 315 ? -2.181 -1.011 -22.832 1.00 76.69 315 ASN A CA 1
ATOM 2578 C C . ASN A 1 315 ? -3.288 -0.902 -21.779 1.00 76.69 315 ASN A C 1
ATOM 2580 O O . ASN A 1 315 ? -4.461 -0.875 -22.149 1.00 76.69 315 ASN A O 1
ATOM 2584 N N . ALA A 1 316 ? -2.934 -0.741 -20.504 1.00 76.62 316 ALA A N 1
ATOM 2585 C CA . ALA A 1 316 ? -3.901 -0.591 -19.419 1.00 76.62 316 ALA A CA 1
ATOM 2586 C C . ALA A 1 316 ? -4.754 0.685 -19.571 1.00 76.62 316 ALA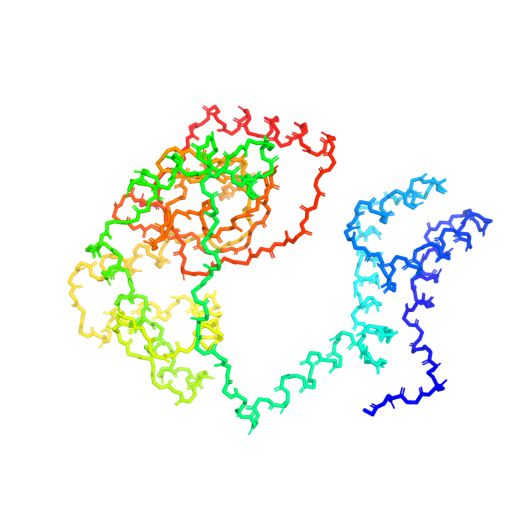 A C 1
ATOM 2588 O O . ALA A 1 316 ? -5.961 0.663 -19.337 1.00 76.62 316 ALA A O 1
ATOM 2589 N N . ALA A 1 317 ? -4.164 1.782 -20.060 1.00 78.44 317 ALA A N 1
ATOM 2590 C CA . ALA A 1 317 ? -4.843 3.056 -20.295 1.00 78.44 317 ALA A CA 1
ATOM 2591 C C . ALA A 1 317 ? -5.980 2.966 -21.326 1.00 78.44 317 ALA A C 1
ATOM 2593 O O . ALA A 1 317 ? -6.921 3.757 -21.252 1.00 78.44 317 ALA A O 1
ATOM 2594 N N . LYS A 1 318 ? -5.957 1.985 -22.246 1.00 82.81 318 LYS A N 1
ATOM 2595 C CA . LYS A 1 318 ? -7.071 1.724 -23.185 1.00 82.81 318 LYS A CA 1
ATOM 2596 C C . LYS A 1 318 ? -8.370 1.377 -22.460 1.00 82.81 318 LYS A C 1
ATOM 2598 O O . LYS A 1 318 ? -9.448 1.548 -23.021 1.00 82.81 318 LYS A O 1
ATOM 2603 N N . HIS A 1 319 ? -8.266 0.910 -21.220 1.00 83.62 319 HIS A N 1
ATOM 2604 C CA . HIS A 1 319 ? -9.399 0.566 -20.378 1.00 83.62 319 HIS A CA 1
ATOM 2605 C C . HIS A 1 319 ? -9.765 1.650 -19.354 1.00 83.62 319 HIS A C 1
ATOM 2607 O O . HIS A 1 319 ? -10.650 1.431 -18.528 1.00 83.62 319 HIS A O 1
ATOM 2613 N N . GLY A 1 320 ? -9.109 2.810 -19.411 1.00 85.50 320 GLY A N 1
ATOM 2614 C CA . GLY A 1 320 ? -9.292 3.890 -18.449 1.00 85.50 320 GLY A CA 1
ATOM 2615 C C . GLY A 1 320 ? -8.604 3.642 -17.105 1.00 85.50 320 GLY A C 1
ATOM 2616 O O . GLY A 1 320 ? -7.930 2.635 -16.888 1.00 85.50 320 GLY A O 1
ATOM 2617 N N . ILE A 1 321 ? -8.760 4.610 -16.202 1.00 89.56 321 ILE A N 1
ATOM 2618 C CA . ILE A 1 321 ? -8.228 4.563 -14.837 1.00 89.56 321 ILE A CA 1
ATOM 2619 C C . ILE A 1 321 ? -9.385 4.257 -13.889 1.00 89.56 321 ILE A C 1
ATOM 2621 O O . ILE A 1 321 ? -10.382 4.976 -13.868 1.00 89.56 321 ILE A O 1
ATOM 2625 N N . ILE A 1 322 ? -9.241 3.202 -13.092 1.00 92.62 322 ILE A N 1
ATOM 2626 C CA . ILE A 1 322 ? -10.202 2.817 -12.062 1.00 92.62 322 ILE A CA 1
ATOM 2627 C C . ILE A 1 322 ? -10.017 3.760 -10.872 1.00 92.62 322 ILE A C 1
ATOM 2629 O O . ILE A 1 322 ? -8.958 3.780 -10.248 1.00 92.62 322 ILE A O 1
ATOM 2633 N N . THR A 1 323 ? -11.036 4.556 -10.556 1.00 91.56 323 THR A N 1
ATOM 2634 C CA . THR A 1 323 ? -10.995 5.540 -9.456 1.00 91.56 323 THR A CA 1
ATOM 2635 C C . THR A 1 323 ? -11.930 5.203 -8.296 1.00 91.56 323 THR A C 1
ATOM 2637 O O . THR A 1 323 ? -11.947 5.937 -7.311 1.00 91.56 323 THR A O 1
ATOM 2640 N N . SER A 1 324 ? -12.678 4.101 -8.389 1.00 93.31 324 SER A N 1
ATOM 2641 C CA . SER A 1 324 ? -13.510 3.546 -7.316 1.00 93.31 324 SER A CA 1
ATOM 2642 C C . SER A 1 324 ? -13.437 2.020 -7.344 1.00 93.31 324 SER A C 1
ATOM 2644 O O . SER A 1 324 ? -13.353 1.437 -8.425 1.00 93.31 324 SER A O 1
ATOM 2646 N N . LEU A 1 325 ? -13.455 1.398 -6.164 1.00 90.25 325 LEU A N 1
ATOM 2647 C CA . LEU A 1 325 ? -13.569 -0.057 -5.993 1.00 90.25 325 LEU A CA 1
ATOM 2648 C C . LEU A 1 325 ? -14.971 -0.474 -5.526 1.00 90.25 325 LEU A C 1
ATOM 2650 O O . LEU A 1 325 ? -15.155 -1.642 -5.223 1.00 90.25 325 LEU A O 1
ATOM 2654 N N . GLU A 1 326 ? -15.916 0.463 -5.412 1.00 87.31 326 GLU A N 1
ATOM 2655 C CA . GLU A 1 326 ? -17.298 0.209 -4.962 1.00 87.31 326 GLU A CA 1
ATOM 2656 C C . GLU A 1 326 ? -18.130 -0.609 -5.954 1.00 87.31 326 GLU A C 1
ATOM 2658 O O . GLU A 1 326 ? -17.968 -0.396 -7.181 1.00 87.31 326 GLU A O 1
#

=== Feature glossary ===
Feature key, reading from the visual/contextual features back to the raw sequence:

Rendered structure images. Structure images are PyMOL renders from six orthogonal camera directions. Cartoon representation draws helices as coils and strands as arrows; sticks shows the backbone as bonds; surface shows the solvent-excluded envelope. Rainbow coloring maps sequence position to hue (blue→red, N→C); chain coloring assigns a distinct color per polypeptide.

Contact-map, Ramachandran, and PAE plots. Three diagnostic plots accompany the record. The Cα contact map visualizes the tertiary structure as a 2D adjacency matrix (8 Å cutoff, sequence-local contacts suppressed). The Ramachandran plot shows the distribution of backbone (φ, ψ) torsions, with points in the α and β basins reflecting secondary structure content. The PAE plot shows AlphaFold's inter-residue confidence as a color matrix.

InterPro / GO / CATH / organism. The annotation block draws on four external resources. InterPro: which protein families and domains the sequence belongs to. GO: standardized terms for what the protein does, what process it participates in, and where in the cell it acts. CATH: which structural fold it has in the CATH hierarchy. Organism: the species of origin.

Nearest PDB structures. Structural nearest neighbors (via Foldseek easy-search vs the PDB). Reported per hit: target PDB id, E-value, and alignment TM-score. A TM-score above ~0.5 is the conventional threshold for 'same fold'.

Predicted aligned error. Predicted aligned error is AlphaFold's pairwise confidence. Unlike pLDDT (per-residue), PAE is per-residue-pair and captures whether two parts of the structure are correctly placed relative to each other. Units are ångströms of expected positional error.

Solvent-accessible surface area. SASA measures how much of the protein is reachable by solvent. It is computed by rolling a water-sized probe over the atomic surface and summing the exposed area (Å²). Per-residue SASA distinguishes core (buried, low SASA) from surface (exposed, high SASA) residues; total SASA is a whole-molecule size measure.

B-factor. Crystallographic B-factors measure how much each atom's electron density is smeared out, in Å². They rise in mobile loops and surface residues and fall in the buried interior. In AlphaFold models this column is repurposed to hold pLDDT instead.

pLDDT. For AlphaFold models, the B-factor field carries pLDDT — the model's own estimate of local accuracy on a 0–100 scale. Regions with pLDDT<50 should be treated as essentially unmodeled; they often correspond to intrinsically disordered segments.

Backbone torsions (φ/ψ). φ (phi) and ψ (psi) are the two rotatable backbone dihedrals per residue: φ is the C(i-1)–N–Cα–C torsion, ψ is the N–Cα–C–N(i+1) torsion, both in degrees on (−180°, 180°]. α-helical residues cluster near (−60°, −45°); β-strand residues near (−120°, +130°). A Ramachandran plot is simply a scatter of (φ, ψ) for every residue.

Radius of gyration, Cα contacts, bounding box. Radius of gyration (Rg) is the root-mean-square distance of Cα atoms from their centroid — a single number for overall size and compactness. A globular domain of N residues has Rg ≈ 2.2·N^0.38 Å; an extended or disordered chain has a much larger Rg. The Cα contact count is the number of residue pairs whose Cα atoms are within 8 Å and are more than four positions apart in sequence — a standard proxy for tertiary packing density. The bounding box is the smallest axis-aligned box enclosing all Cα atoms.

Secondary structure (3-state, P-SEA). Three-state secondary structure (P-SEA) collapses the eight DSSP classes into helix (a), strand (b), and coil (c). P-SEA assigns these from Cα geometry alone — distances and angles — without requiring backbone oxygens, so it works on any Cα trace.

Secondary structure (8-state, DSSP). Secondary structure is the local, repeating backbone conformation. DSSP classifies it into eight states by reading the hydrogen-bond network: three helix types (H, G, I), two β types (E, B), two non-regular types (T, S), and unstructured coil (-).

Foldseek 3Di. The Foldseek 3Di string encodes local tertiary geometry as a 20-letter alphabet — one character per residue — derived from the relative positions of nearby Cα atoms. Unlike the amino-acid sequence, 3Di is a direct function of the 3D structure, so two proteins with the same fold have similar 3Di strings even at low sequence identity.

mmCIF coordinates. Structure coordinates are given as an mmCIF _atom_site loop: one row per atom with element, residue name, chain id, sequence number, and x/y/z position in Å. Only the four main-chain atoms per residue are included here; side chains are omitted to keep the record compact.

Sequence. This is the polypeptide sequence — one letter per residue, N-terminus first. Length ranges from a few dozen residues for small domains to over a thousand for large multi-domain proteins.